Protein AF-A0A933GXX5-F1 (afdb_monomer_lite)

Secondary structure (DSSP, 8-state):
---TTS-------TTS----HHHHTTS-HHHHTTTT--HHHHHHHHGGGGTT--HHHHHHHHHHHH---SEEEEETTEEEEE-STT-PPPPTTS----GGGB-TTS-B-HHHHHHHHHTT--HHHHHS--HHHHHHHHHHH------SSS--------EEE-PPPPPHHHHHHHHHHTT--TTSHHHHHHHHHTT-EEESSS---EEPPGGG--B-TTTT--EEEEE-TTS-EEEE-TTS-EEEEETTTTEEEEEESSHHHHHHHHHHHHHHT---SHHHHHHHHHH--

Foldseek 3Di:
DDDLPPDFDDDDDFPWQCGPPVNLVLADPLVNVCRRPQVLVVLVVLLVLCPVPDPLCVLVSCLVNVFAFRYWIDGSNFIKRWGPQFQPDDPPQADEAECVCQDPLGQRNPVRLVVVVVVPDDSVVNPPAPSVRSVVVCVVGYDYDDDPPADPPPRSIKMKTADDADDLVVLLVLCVVLLAHCPDPSVSCLRRGAFIFIHPDLGLWTFHHSVPWDQDPPPQSWIFGIAFPQRWTWTAHNQAFIFICDPVVNDTDTQGPGVSRVVSVVSVCSVVSHRNDPVVSVVDVVVPD

Radius of gyration: 21.28 Å; chains: 1; bounding box: 56×47×53 Å

pLDDT: mean 71.31, std 21.28, range [24.94, 97.81]

Sequence (289 aa):
MATYHDLDWLYAVPCRNHIHRDVAACLDPWLARFVDQDPERVLEALAPRWRDAPSWLAALRDRVLEGRFPALVGAGGSAYLRTDRGATRPPVDRPWVPRKWLSPSGFIRAEGLDYLARAGYAKDELRGSSDLAVEDLVREHWSFYDSPEVPGDEGDGDSLYISPPVDPEVASCRVRELGFEPGGPVAEFVRLFDGLREAPPLLAGGFLPVQSWAREGDGSGRVAVFLATTGDRVLTCPDGRTGFWTVAQGRYEEGWETFEGFVGAYARFLARGEIFDSHAYADWRKEGP

Structure (mmCIF, N/CA/C/O backbone):
data_AF-A0A933GXX5-F1
#
_entry.id   AF-A0A933GXX5-F1
#
loop_
_atom_site.group_PDB
_atom_site.id
_atom_site.type_symbol
_atom_site.label_atom_id
_atom_site.label_alt_id
_atom_site.label_comp_id
_atom_site.label_asym_id
_atom_site.label_entity_id
_atom_site.label_seq_id
_atom_site.pdbx_PDB_ins_code
_atom_site.Cartn_x
_atom_site.Cartn_y
_atom_site.Cartn_z
_atom_site.occupancy
_atom_site.B_iso_or_equiv
_atom_site.auth_seq_id
_atom_site.auth_comp_id
_atom_site.auth_asym_id
_atom_site.auth_atom_id
_atom_site.pdbx_PDB_model_num
ATOM 1 N N . MET A 1 1 ? 33.591 -1.363 -3.184 1.00 26.66 1 MET A N 1
ATOM 2 C CA . MET A 1 1 ? 32.265 -1.355 -2.534 1.00 26.66 1 MET A CA 1
ATOM 3 C C . MET A 1 1 ? 31.575 -0.085 -2.986 1.00 26.66 1 MET A C 1
ATOM 5 O O . MET A 1 1 ? 31.969 0.977 -2.528 1.00 26.66 1 MET A O 1
ATOM 9 N N . ALA A 1 2 ? 30.672 -0.183 -3.960 1.00 25.48 2 ALA A N 1
ATOM 10 C CA . ALA A 1 2 ? 29.853 0.953 -4.374 1.00 25.48 2 ALA A CA 1
ATOM 11 C C . ALA A 1 2 ? 28.749 1.154 -3.327 1.00 25.48 2 ALA A C 1
ATOM 13 O O . ALA A 1 2 ? 28.160 0.180 -2.857 1.00 25.48 2 ALA A O 1
ATOM 14 N N . THR A 1 3 ? 28.536 2.394 -2.903 1.00 24.94 3 THR A N 1
ATOM 15 C CA . THR A 1 3 ? 27.467 2.780 -1.979 1.00 24.94 3 THR A CA 1
ATOM 16 C C . THR A 1 3 ? 26.130 2.873 -2.717 1.00 24.94 3 THR A C 1
ATOM 18 O O . THR A 1 3 ? 26.097 3.136 -3.913 1.00 24.94 3 THR A O 1
ATOM 21 N N . TYR A 1 4 ? 25.031 2.678 -1.986 1.00 29.31 4 TYR A N 1
ATOM 22 C CA . TYR A 1 4 ? 23.633 2.544 -2.440 1.00 29.31 4 TYR A CA 1
ATOM 23 C C . TYR A 1 4 ? 23.078 3.671 -3.354 1.00 29.31 4 TYR A C 1
ATOM 25 O O . TYR A 1 4 ? 2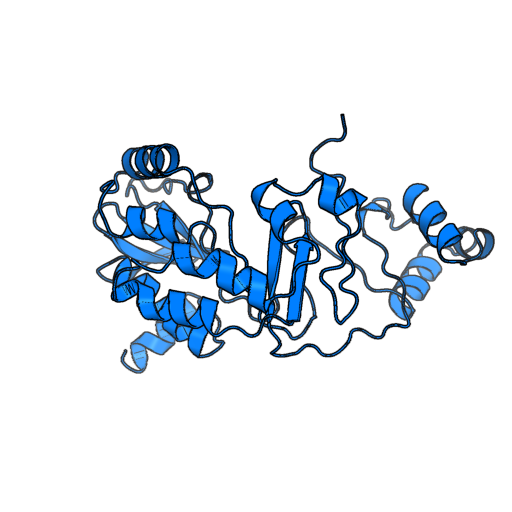1.944 3.578 -3.807 1.00 29.31 4 TYR A O 1
ATOM 33 N N . HIS A 1 5 ? 23.851 4.721 -3.648 1.00 32.38 5 HIS A N 1
ATOM 34 C CA . HIS A 1 5 ? 23.434 5.904 -4.414 1.00 32.38 5 HIS A CA 1
ATOM 35 C C . HIS A 1 5 ? 23.855 5.902 -5.899 1.00 32.38 5 HIS A C 1
ATOM 37 O O . HIS A 1 5 ? 23.520 6.835 -6.626 1.00 32.38 5 HIS A O 1
ATOM 43 N N . ASP A 1 6 ? 24.570 4.877 -6.380 1.00 30.66 6 ASP A N 1
ATOM 44 C CA . ASP A 1 6 ? 25.183 4.916 -7.721 1.00 30.66 6 ASP A CA 1
ATOM 45 C C . ASP A 1 6 ? 24.363 4.254 -8.851 1.00 30.66 6 ASP A C 1
ATOM 47 O O . ASP A 1 6 ? 24.676 4.439 -10.033 1.00 30.66 6 ASP A O 1
ATOM 51 N N . LEU A 1 7 ? 23.272 3.544 -8.547 1.00 32.59 7 LEU A N 1
ATOM 52 C CA . LEU A 1 7 ? 22.608 2.630 -9.491 1.00 32.59 7 LEU A CA 1
ATOM 53 C C . LEU A 1 7 ? 21.159 3.028 -9.813 1.00 32.59 7 LEU A C 1
ATOM 55 O O . LEU A 1 7 ? 20.213 2.379 -9.385 1.00 32.59 7 LEU A O 1
ATOM 59 N N . ASP A 1 8 ? 21.015 4.054 -10.650 1.00 33.97 8 ASP A N 1
ATOM 60 C CA . ASP A 1 8 ? 19.759 4.377 -11.340 1.00 33.97 8 ASP A CA 1
ATOM 61 C C . ASP A 1 8 ? 20.000 4.327 -12.843 1.00 33.97 8 ASP A C 1
ATOM 63 O O . ASP A 1 8 ? 20.630 5.236 -13.388 1.00 33.97 8 ASP A O 1
ATOM 67 N N . TRP A 1 9 ? 19.541 3.242 -13.471 1.00 37.91 9 TRP A N 1
ATOM 68 C CA . TRP A 1 9 ? 19.414 3.069 -14.920 1.00 37.91 9 TRP A CA 1
ATOM 69 C C . TRP A 1 9 ? 18.297 2.073 -15.195 1.00 37.91 9 TRP A C 1
ATOM 71 O O . TRP A 1 9 ? 18.383 0.947 -14.707 1.00 37.91 9 TRP A O 1
ATOM 81 N N . LEU A 1 10 ? 17.310 2.423 -16.027 1.00 38.09 10 LEU A N 1
ATOM 82 C CA . LEU A 1 10 ? 16.534 1.405 -16.730 1.00 38.09 10 LEU A CA 1
ATOM 83 C C . LEU A 1 10 ? 15.831 1.915 -17.987 1.00 38.09 10 LEU A C 1
ATOM 85 O O . LEU A 1 10 ? 15.174 2.948 -17.983 1.00 38.09 10 LEU A O 1
ATOM 89 N N . TYR A 1 11 ? 15.982 1.132 -19.056 1.00 36.56 11 TYR A N 1
ATOM 90 C CA . TYR A 1 11 ? 15.241 1.231 -20.308 1.00 36.56 11 TYR A CA 1
ATOM 91 C C . TYR A 1 11 ? 14.236 0.082 -20.358 1.00 36.56 11 TYR A C 1
ATOM 93 O O . TYR A 1 11 ? 14.627 -1.074 -20.206 1.00 36.56 11 TYR A O 1
ATOM 101 N N . ALA A 1 12 ? 12.965 0.375 -20.630 1.00 33.66 12 ALA A N 1
ATOM 102 C CA . ALA A 1 12 ? 12.002 -0.635 -21.053 1.00 33.66 12 ALA A CA 1
ATOM 103 C C . ALA A 1 12 ? 12.024 -0.716 -22.588 1.00 33.66 12 ALA A C 1
ATOM 105 O O . ALA A 1 12 ? 11.479 0.152 -23.269 1.00 33.66 12 ALA A O 1
ATOM 106 N N . VAL A 1 13 ? 12.661 -1.749 -23.147 1.00 31.36 13 VAL A N 1
ATOM 107 C CA . VAL A 1 13 ? 12.463 -2.099 -24.562 1.00 31.36 13 VAL A CA 1
ATOM 108 C C . VAL A 1 13 ? 11.091 -2.772 -24.669 1.00 31.36 13 VAL A C 1
ATOM 110 O O . VAL A 1 13 ? 10.811 -3.696 -23.903 1.00 31.36 13 VAL A O 1
ATOM 113 N N . PRO A 1 14 ? 10.207 -2.331 -25.578 1.00 37.38 14 PRO A N 1
ATOM 114 C CA . PRO A 1 14 ? 8.882 -2.912 -25.694 1.00 37.38 14 PRO A CA 1
ATOM 115 C C . PRO A 1 14 ? 9.027 -4.380 -26.107 1.00 37.38 14 PRO A C 1
ATOM 117 O O . PRO A 1 14 ? 9.772 -4.692 -27.036 1.00 37.38 14 PRO A O 1
ATOM 120 N N . CYS A 1 15 ? 8.299 -5.255 -25.414 1.00 34.84 15 CYS A N 1
ATOM 121 C CA . CYS A 1 15 ? 8.129 -6.690 -25.677 1.00 34.84 15 CYS A CA 1
ATOM 122 C C . CYS A 1 15 ? 9.029 -7.674 -24.910 1.00 34.84 15 CYS A C 1
ATOM 124 O O . CYS A 1 15 ? 8.789 -8.871 -25.037 1.00 34.84 15 CYS A O 1
ATOM 126 N N . ARG A 1 16 ? 9.992 -7.237 -24.086 1.00 45.66 16 ARG A N 1
ATOM 127 C CA . ARG A 1 16 ? 10.668 -8.104 -23.097 1.00 45.66 16 ARG A CA 1
ATOM 128 C C . ARG A 1 16 ? 11.073 -7.289 -21.878 1.00 45.66 16 ARG A C 1
ATOM 130 O O . ARG A 1 16 ? 11.524 -6.158 -22.034 1.00 45.66 16 ARG A O 1
ATOM 137 N N . ASN A 1 17 ? 10.987 -7.887 -20.691 1.00 52.47 17 ASN A N 1
ATOM 138 C CA . ASN A 1 17 ? 11.549 -7.361 -19.441 1.00 52.47 17 ASN A CA 1
ATOM 139 C C . ASN A 1 17 ? 13.087 -7.367 -19.477 1.00 52.47 17 ASN A C 1
ATOM 141 O O . ASN A 1 17 ? 13.733 -7.965 -18.619 1.00 52.47 17 ASN A O 1
ATOM 145 N N . HIS A 1 18 ? 13.675 -6.733 -20.493 1.00 54.34 18 HIS A N 1
ATOM 146 C CA . HIS A 1 18 ? 15.110 -6.609 -20.675 1.00 54.34 18 HIS A CA 1
ATOM 147 C C . HIS A 1 18 ? 15.636 -5.530 -19.743 1.00 54.34 18 HIS A C 1
ATOM 149 O O . HIS A 1 18 ? 15.904 -4.392 -20.124 1.00 54.34 18 HIS A O 1
ATOM 155 N N . ILE A 1 19 ? 15.783 -5.933 -18.487 1.00 60.00 19 ILE A N 1
ATOM 156 C CA . ILE A 1 19 ? 16.568 -5.204 -17.512 1.00 60.00 19 ILE A CA 1
ATOM 157 C C . ILE A 1 19 ? 18.040 -5.430 -17.862 1.00 60.00 19 ILE A C 1
ATOM 159 O O . ILE A 1 19 ? 18.484 -6.568 -18.013 1.00 60.00 19 ILE A O 1
ATOM 163 N N . HIS A 1 20 ? 18.805 -4.346 -18.025 1.00 59.59 20 HIS A N 1
ATOM 164 C CA . HIS A 1 20 ? 20.232 -4.445 -18.328 1.00 59.59 20 HIS A CA 1
ATOM 165 C C . HIS A 1 20 ? 20.930 -5.346 -17.298 1.00 59.59 20 HIS A C 1
ATOM 167 O O . HIS A 1 20 ? 20.679 -5.224 -16.098 1.00 59.59 20 HIS A O 1
ATOM 173 N N . ARG A 1 21 ? 21.822 -6.236 -17.751 1.00 62.38 21 ARG A N 1
ATOM 174 C CA . ARG A 1 21 ? 22.436 -7.283 -16.913 1.00 62.38 21 ARG A CA 1
ATOM 175 C C . ARG A 1 21 ? 23.092 -6.736 -15.643 1.00 62.38 21 ARG A C 1
ATOM 177 O O . ARG A 1 21 ? 22.980 -7.352 -14.589 1.00 62.38 21 ARG A O 1
ATOM 184 N N . ASP A 1 22 ? 23.733 -5.577 -15.743 1.00 57.78 22 ASP A N 1
ATOM 185 C CA . ASP A 1 22 ? 24.391 -4.933 -14.600 1.00 57.78 22 ASP A CA 1
ATOM 186 C C . ASP A 1 22 ? 23.387 -4.430 -13.557 1.00 57.78 22 ASP A C 1
ATOM 188 O O . ASP A 1 22 ? 23.673 -4.459 -12.367 1.00 57.78 22 ASP A O 1
ATOM 192 N N . VAL A 1 23 ? 22.188 -4.027 -13.985 1.00 58.16 23 VAL A N 1
ATOM 193 C CA . VAL A 1 23 ? 21.110 -3.628 -13.073 1.00 58.16 23 VAL A CA 1
ATOM 194 C 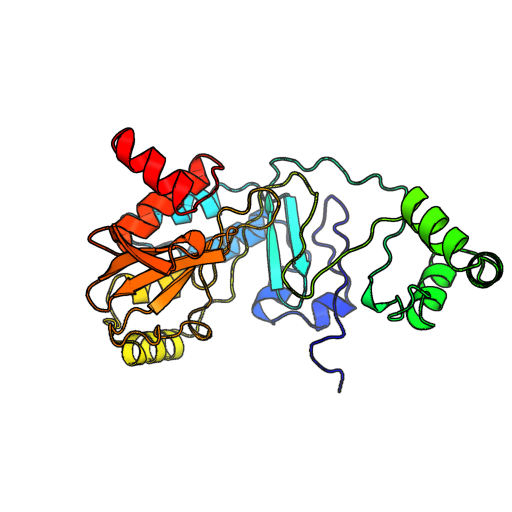C . VAL A 1 23 ? 20.479 -4.863 -12.452 1.00 58.16 23 VAL A C 1
ATOM 196 O O . VAL A 1 23 ? 20.320 -4.914 -11.238 1.00 58.16 23 VAL A O 1
ATOM 199 N N . ALA A 1 24 ? 20.211 -5.894 -13.260 1.00 64.56 24 ALA A N 1
ATOM 200 C CA . ALA A 1 24 ? 19.707 -7.178 -12.780 1.00 64.56 24 ALA A CA 1
ATOM 201 C C . ALA A 1 24 ? 20.626 -7.806 -11.716 1.00 64.56 24 ALA A C 1
ATOM 203 O O . ALA A 1 24 ? 20.137 -8.386 -10.751 1.00 64.56 24 ALA A O 1
ATOM 204 N N . ALA A 1 25 ? 21.947 -7.641 -11.850 1.00 66.69 25 ALA A N 1
ATOM 205 C CA . ALA A 1 25 ? 22.933 -8.108 -10.875 1.00 66.69 25 ALA A CA 1
ATOM 206 C C . ALA A 1 25 ? 22.890 -7.360 -9.528 1.00 66.69 25 ALA A C 1
ATOM 208 O O . ALA A 1 25 ? 23.443 -7.851 -8.544 1.00 66.69 25 ALA A O 1
ATOM 209 N N . CYS A 1 26 ? 22.254 -6.190 -9.479 1.00 63.22 26 CYS A N 1
ATOM 210 C CA . CYS A 1 26 ? 22.106 -5.371 -8.277 1.00 63.22 26 CYS A CA 1
ATOM 211 C C . CYS A 1 26 ? 20.677 -5.364 -7.720 1.00 63.22 26 CYS A C 1
ATOM 213 O O . CYS A 1 26 ? 20.438 -4.728 -6.695 1.00 63.22 26 CYS A O 1
ATOM 215 N N . LEU A 1 27 ? 19.735 -6.048 -8.376 1.00 65.56 27 LEU A N 1
ATOM 216 C CA . LEU A 1 27 ? 18.378 -6.200 -7.864 1.00 65.56 27 LEU A CA 1
ATOM 217 C C . LEU A 1 27 ? 18.359 -7.098 -6.627 1.00 65.56 27 LEU A C 1
ATOM 219 O O . LEU A 1 27 ? 19.167 -8.020 -6.489 1.00 65.56 27 LEU A O 1
ATOM 223 N N . ASP A 1 28 ? 17.368 -6.867 -5.768 1.00 71.00 28 ASP A N 1
ATOM 224 C CA . ASP A 1 28 ? 17.014 -7.824 -4.727 1.00 71.00 28 ASP A CA 1
ATOM 225 C C . ASP A 1 28 ? 16.800 -9.225 -5.351 1.00 71.00 28 ASP A C 1
ATOM 227 O O . ASP A 1 28 ? 16.172 -9.322 -6.414 1.00 71.00 28 ASP A O 1
ATOM 231 N N . PRO A 1 29 ? 17.291 -10.324 -4.744 1.00 79.44 29 PRO A N 1
ATOM 232 C CA . PRO A 1 29 ? 17.133 -11.670 -5.299 1.00 79.44 29 PRO A CA 1
ATOM 233 C C . PRO A 1 29 ? 15.679 -12.049 -5.613 1.00 79.44 29 PRO A C 1
ATOM 235 O O . PRO A 1 29 ? 15.419 -12.789 -6.567 1.00 79.44 29 PRO A O 1
ATOM 238 N N . TRP A 1 30 ? 14.721 -11.529 -4.843 1.00 76.62 30 TRP A N 1
ATOM 239 C CA . TRP A 1 30 ? 13.300 -11.717 -5.103 1.00 76.62 30 TRP A CA 1
ATOM 240 C C . TRP A 1 30 ? 12.853 -11.047 -6.405 1.00 76.62 30 TRP A C 1
ATOM 242 O O . TRP A 1 30 ? 12.022 -11.609 -7.113 1.00 76.62 30 TRP A O 1
ATOM 252 N N . LEU A 1 31 ? 13.417 -9.887 -6.745 1.00 72.12 31 LEU A N 1
ATOM 253 C CA . LEU A 1 31 ? 13.160 -9.173 -7.997 1.00 72.12 31 LEU A CA 1
ATOM 254 C C . LEU A 1 31 ? 13.898 -9.794 -9.179 1.00 72.12 31 LEU A C 1
ATOM 256 O O . LEU A 1 31 ? 13.330 -9.928 -10.264 1.00 72.12 31 LEU A O 1
ATOM 260 N N . ALA A 1 32 ? 15.140 -10.224 -8.960 1.00 77.12 32 ALA A N 1
ATOM 261 C CA . ALA A 1 32 ? 15.986 -10.815 -9.990 1.00 77.12 32 ALA A CA 1
ATOM 262 C C . ALA A 1 32 ? 15.331 -12.035 -10.660 1.00 77.12 32 ALA A C 1
ATOM 264 O O . ALA A 1 32 ? 15.526 -12.264 -11.852 1.00 77.12 32 ALA A O 1
ATOM 265 N N . ARG A 1 33 ? 14.496 -12.792 -9.930 1.00 81.50 33 ARG A N 1
ATOM 266 C CA . ARG A 1 33 ? 13.793 -13.962 -10.483 1.00 81.50 33 ARG A CA 1
ATOM 267 C C . ARG A 1 33 ? 12.788 -13.614 -11.580 1.00 81.50 33 ARG A C 1
ATOM 269 O O . ARG A 1 33 ? 12.439 -14.499 -12.349 1.00 81.50 33 ARG A O 1
ATOM 276 N N . PHE A 1 34 ? 12.311 -12.372 -11.634 1.00 78.88 34 PHE A N 1
ATOM 277 C CA . PHE A 1 34 ? 11.307 -11.911 -12.595 1.00 78.88 34 PHE A CA 1
ATOM 278 C C . PHE A 1 34 ? 11.906 -11.216 -13.822 1.00 78.88 34 PHE A C 1
ATOM 280 O O . PHE A 1 34 ? 11.182 -10.921 -14.773 1.00 78.88 34 PHE A O 1
ATOM 287 N N . VAL A 1 35 ? 13.220 -10.974 -13.817 1.00 75.19 35 VAL A N 1
ATOM 288 C CA . VAL A 1 35 ? 13.953 -10.441 -14.971 1.00 75.19 35 VAL A CA 1
ATOM 289 C C . VAL A 1 35 ? 13.731 -11.360 -16.177 1.00 75.19 35 VAL A C 1
ATOM 291 O O . VAL A 1 35 ? 13.730 -12.582 -16.033 1.00 75.19 35 VAL A O 1
ATOM 294 N N . ASP A 1 36 ? 13.511 -10.772 -17.356 1.00 74.06 36 ASP A N 1
ATOM 295 C CA . ASP A 1 36 ? 13.245 -11.468 -18.624 1.00 74.06 36 ASP A CA 1
ATOM 296 C C . ASP A 1 36 ? 11.999 -12.383 -18.658 1.00 74.06 36 ASP A C 1
ATOM 298 O O . ASP A 1 36 ? 11.753 -13.035 -19.676 1.00 74.06 36 ASP A O 1
ATOM 302 N N . GLN A 1 37 ? 11.181 -12.436 -17.599 1.00 79.06 37 GLN A N 1
ATOM 303 C CA . GLN A 1 37 ? 9.911 -13.165 -17.639 1.00 79.06 37 GLN A CA 1
ATOM 304 C C . GLN A 1 37 ? 8.833 -12.357 -18.354 1.00 79.06 37 GLN A C 1
ATOM 306 O O . GLN A 1 37 ? 8.773 -11.138 -18.209 1.00 79.06 37 GLN A O 1
ATOM 311 N N . ASP A 1 38 ? 7.936 -13.038 -19.065 1.00 78.44 38 ASP A N 1
ATOM 312 C CA . ASP A 1 38 ? 6.714 -12.409 -19.559 1.00 78.44 38 ASP A CA 1
ATOM 313 C C . ASP A 1 38 ? 5.843 -11.968 -18.369 1.00 78.44 38 ASP A C 1
ATOM 315 O O . ASP A 1 38 ? 5.751 -12.698 -17.376 1.00 78.44 38 ASP A O 1
ATOM 319 N N . PRO A 1 39 ? 5.176 -10.807 -18.434 1.00 74.88 39 PRO A N 1
ATOM 320 C CA . PRO A 1 39 ? 4.405 -10.302 -17.301 1.00 74.88 39 PRO A CA 1
ATOM 321 C C . PRO A 1 39 ? 3.293 -11.233 -16.805 1.00 74.88 39 PRO A C 1
ATOM 323 O O . PRO A 1 39 ? 3.059 -11.311 -15.602 1.00 74.88 39 PRO A O 1
ATOM 326 N N . GLU A 1 40 ? 2.662 -11.999 -17.700 1.00 80.88 40 GLU A N 1
ATOM 327 C CA . GLU A 1 40 ? 1.687 -13.034 -17.325 1.00 80.88 40 GLU A CA 1
ATOM 328 C C . GLU A 1 40 ? 2.313 -14.082 -16.394 1.00 80.88 40 GLU A C 1
ATOM 330 O O . GLU A 1 40 ? 1.726 -14.432 -15.374 1.00 80.88 40 GLU A O 1
ATOM 335 N N . ARG A 1 41 ? 3.554 -14.511 -16.666 1.00 83.88 41 ARG A N 1
ATOM 336 C CA . ARG A 1 41 ? 4.283 -15.450 -15.797 1.00 83.88 41 ARG A CA 1
ATOM 337 C C . ARG A 1 41 ? 4.661 -14.831 -14.460 1.00 83.88 41 ARG A C 1
ATOM 339 O O . ARG A 1 41 ? 4.637 -15.519 -13.441 1.00 83.88 41 ARG A O 1
ATOM 346 N N . VAL A 1 42 ? 4.992 -13.538 -14.447 1.00 81.50 42 VAL A N 1
ATOM 347 C CA . VAL A 1 42 ? 5.242 -12.810 -13.195 1.00 81.50 42 VAL A CA 1
ATOM 348 C C . VAL A 1 42 ? 3.976 -12.803 -12.338 1.00 81.50 42 VAL A C 1
ATOM 350 O O . VAL A 1 42 ? 4.047 -13.129 -11.154 1.00 81.50 42 VAL A O 1
ATOM 353 N N . LEU A 1 43 ? 2.812 -12.523 -12.930 1.00 81.81 43 LEU A N 1
ATOM 354 C CA . LEU A 1 43 ? 1.532 -12.577 -12.222 1.00 81.81 43 LEU A CA 1
ATOM 355 C C . LEU A 1 43 ? 1.180 -13.982 -11.741 1.00 81.81 43 LEU A C 1
ATOM 357 O O . LEU A 1 43 ? 0.819 -14.138 -10.576 1.00 81.81 43 LEU A O 1
ATOM 361 N N . GLU A 1 44 ? 1.340 -15.010 -12.575 1.00 87.12 44 GLU A N 1
ATOM 362 C CA . GLU A 1 44 ? 1.139 -16.408 -12.173 1.00 87.12 44 GLU A CA 1
ATOM 363 C C . GLU A 1 44 ? 2.033 -16.796 -10.987 1.00 87.12 44 GLU A C 1
ATOM 365 O O . GLU A 1 44 ? 1.589 -17.480 -10.064 1.00 87.12 44 GLU A O 1
ATOM 370 N N . ALA A 1 45 ? 3.283 -16.327 -10.971 1.00 85.81 45 ALA A N 1
ATOM 371 C C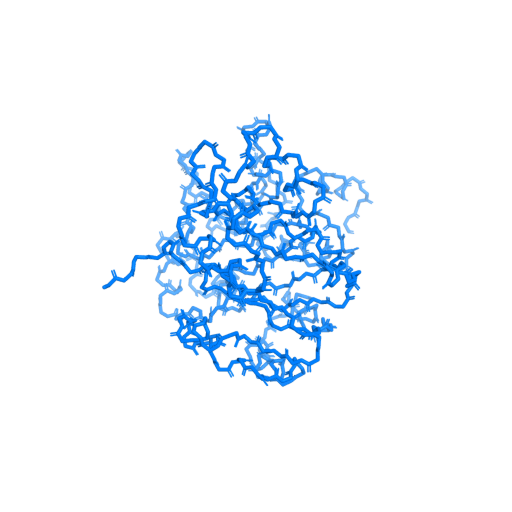A . ALA A 1 45 ? 4.225 -16.575 -9.885 1.00 85.81 45 ALA A CA 1
ATOM 372 C C . ALA A 1 45 ? 3.902 -15.784 -8.603 1.00 85.81 45 ALA A C 1
ATOM 374 O O . ALA A 1 45 ? 4.267 -16.217 -7.505 1.00 85.81 45 ALA A O 1
ATOM 375 N N . LEU A 1 46 ? 3.231 -14.635 -8.718 1.00 84.00 46 LEU A N 1
ATOM 376 C CA . LEU A 1 46 ? 2.799 -13.817 -7.584 1.00 84.00 46 LEU A CA 1
ATOM 377 C C . LEU A 1 46 ? 1.443 -14.260 -7.018 1.00 84.00 46 LEU A C 1
ATOM 379 O O . LEU A 1 46 ? 1.256 -14.204 -5.804 1.00 84.00 46 LEU A O 1
ATOM 383 N N . ALA A 1 47 ? 0.528 -14.760 -7.852 1.00 88.69 47 ALA A N 1
ATOM 384 C CA . ALA A 1 47 ? -0.838 -15.126 -7.475 1.00 88.69 47 ALA A CA 1
ATOM 385 C C . ALA A 1 47 ? -0.951 -16.035 -6.229 1.00 88.69 47 ALA A C 1
ATOM 387 O O . ALA A 1 47 ? -1.826 -15.777 -5.395 1.00 88.69 47 ALA A O 1
ATOM 388 N N . PRO A 1 48 ? -0.075 -17.043 -6.004 1.00 90.75 48 PRO A N 1
ATOM 389 C CA . PRO A 1 48 ? -0.103 -17.845 -4.783 1.00 90.75 48 PRO A CA 1
ATOM 390 C C . PRO A 1 48 ? 0.014 -17.034 -3.486 1.00 90.75 48 PRO A C 1
ATOM 392 O O . PRO A 1 48 ? -0.529 -17.468 -2.474 1.00 90.75 48 PRO A O 1
ATOM 395 N N . ARG A 1 49 ? 0.659 -15.855 -3.504 1.00 87.06 49 ARG A N 1
ATOM 396 C CA . ARG A 1 49 ? 0.785 -14.962 -2.336 1.00 87.06 49 ARG A CA 1
ATOM 397 C C . ARG A 1 49 ? -0.577 -14.537 -1.792 1.00 87.06 49 ARG A C 1
ATOM 399 O O . ARG A 1 49 ? -0.730 -14.425 -0.581 1.00 87.06 49 ARG A O 1
ATOM 406 N N . TRP A 1 50 ? -1.552 -14.330 -2.674 1.00 91.44 50 TRP A N 1
ATOM 407 C CA . TRP A 1 50 ? -2.875 -13.800 -2.332 1.00 91.44 50 TRP A CA 1
ATOM 408 C C . TRP A 1 50 ? -4.001 -14.827 -2.453 1.00 91.44 50 TRP A C 1
ATOM 410 O O . TRP A 1 50 ? -5.175 -14.459 -2.380 1.00 91.44 50 TRP A O 1
ATOM 420 N N . ARG A 1 51 ? -3.666 -16.111 -2.633 1.00 90.75 51 ARG A N 1
ATOM 421 C CA . ARG A 1 51 ? -4.658 -17.193 -2.720 1.00 90.75 51 ARG A CA 1
ATOM 422 C C . ARG A 1 51 ? -5.586 -17.196 -1.509 1.00 90.75 51 ARG A C 1
ATOM 424 O O . ARG A 1 51 ? -6.799 -17.255 -1.669 1.00 90.75 51 ARG A O 1
ATOM 431 N N . ASP A 1 52 ? -4.989 -17.064 -0.332 1.00 89.56 52 ASP A N 1
ATOM 432 C CA . ASP A 1 52 ? -5.680 -17.093 0.955 1.00 89.56 52 ASP A CA 1
ATOM 433 C C . ASP A 1 52 ? -5.895 -15.673 1.502 1.00 89.56 52 ASP A C 1
ATOM 435 O O . ASP A 1 52 ? -5.906 -15.461 2.712 1.00 89.56 52 ASP A O 1
ATOM 439 N N . ALA A 1 53 ? -5.990 -14.670 0.619 1.00 92.25 53 ALA A N 1
ATOM 440 C CA . ALA A 1 53 ? -6.317 -13.314 1.038 1.00 92.25 53 ALA A CA 1
ATOM 441 C C . ALA A 1 53 ? -7.762 -13.267 1.574 1.00 92.25 53 ALA A C 1
ATOM 443 O O . ALA A 1 53 ? -8.672 -13.800 0.927 1.00 92.25 53 ALA A O 1
ATOM 444 N N . PRO A 1 54 ? -7.996 -12.620 2.726 1.00 94.06 54 PRO A N 1
ATOM 445 C CA . PRO A 1 54 ? -9.327 -12.462 3.292 1.00 94.06 54 PRO A CA 1
ATOM 446 C C . PRO A 1 54 ? -10.213 -11.636 2.352 1.00 94.06 54 PRO A C 1
ATOM 448 O O . PRO A 1 54 ? -9.728 -10.854 1.531 1.00 94.06 54 PRO A O 1
ATOM 451 N N . SER A 1 55 ? -11.533 -11.777 2.481 1.00 94.00 55 SER A N 1
ATOM 452 C CA . SER A 1 55 ? -12.495 -11.146 1.563 1.00 94.00 55 SER A CA 1
ATOM 453 C C . SER A 1 55 ? -12.374 -9.621 1.493 1.00 94.00 55 SER A C 1
ATOM 455 O O . SER A 1 55 ? -12.577 -9.046 0.428 1.00 94.00 55 SER A O 1
ATOM 457 N N . TRP A 1 56 ? -11.992 -8.964 2.589 1.00 94.06 56 TRP A N 1
ATOM 458 C CA . TRP A 1 56 ? -11.801 -7.512 2.625 1.00 94.06 56 TRP A CA 1
ATOM 459 C C . TRP A 1 56 ? -10.565 -7.043 1.832 1.00 94.06 56 TRP A C 1
ATOM 461 O O . TRP A 1 56 ? -10.505 -5.884 1.431 1.00 94.06 56 TRP A O 1
ATOM 471 N N . LEU A 1 57 ? -9.622 -7.946 1.530 1.00 94.00 57 LEU A N 1
ATOM 472 C CA . LEU A 1 57 ? -8.478 -7.707 0.643 1.00 94.00 57 LEU A CA 1
ATOM 473 C C . LEU A 1 57 ? -8.713 -8.172 -0.798 1.00 94.00 57 LEU A C 1
ATOM 475 O O . LEU A 1 57 ? -7.869 -7.921 -1.659 1.00 94.00 57 LEU A O 1
ATOM 479 N N . ALA A 1 58 ? -9.840 -8.832 -1.083 1.00 91.19 58 ALA A N 1
ATOM 480 C CA . ALA A 1 58 ? -10.112 -9.396 -2.402 1.00 91.19 58 ALA A CA 1
ATOM 481 C C . ALA A 1 58 ? -10.109 -8.323 -3.495 1.00 91.19 58 ALA A C 1
ATOM 483 O O . ALA A 1 58 ? -9.459 -8.517 -4.511 1.00 91.19 58 ALA A O 1
ATOM 484 N N . ALA A 1 59 ? -10.725 -7.161 -3.256 1.00 87.56 59 ALA A N 1
ATOM 485 C CA . ALA A 1 59 ? -10.740 -6.070 -4.232 1.00 87.56 59 ALA A CA 1
ATOM 486 C C . ALA A 1 59 ? -9.326 -5.572 -4.582 1.00 87.56 59 ALA A C 1
ATOM 488 O O . ALA A 1 59 ? -9.023 -5.323 -5.746 1.00 87.56 59 ALA A O 1
ATOM 489 N N . LEU A 1 60 ? -8.442 -5.471 -3.583 1.00 89.25 60 LEU A N 1
ATOM 490 C CA . LEU A 1 60 ? -7.056 -5.056 -3.791 1.00 89.25 60 LEU A CA 1
ATOM 491 C C . LEU A 1 60 ? -6.254 -6.132 -4.534 1.00 89.25 60 LEU A C 1
ATOM 493 O O . LEU A 1 60 ? -5.536 -5.822 -5.481 1.00 89.25 60 LEU A O 1
ATOM 497 N N . ARG A 1 61 ? -6.419 -7.404 -4.147 1.00 90.69 61 ARG A N 1
ATOM 498 C CA . ARG A 1 61 ? -5.844 -8.555 -4.858 1.00 90.69 61 ARG A CA 1
ATOM 499 C C . ARG A 1 61 ? -6.284 -8.566 -6.317 1.00 90.69 61 ARG A C 1
ATOM 501 O O . ARG A 1 61 ? -5.437 -8.665 -7.196 1.00 90.69 61 ARG A O 1
ATOM 508 N N . ASP A 1 62 ? -7.587 -8.514 -6.557 1.00 87.81 62 ASP A N 1
ATOM 509 C CA . ASP A 1 62 ? -8.172 -8.642 -7.888 1.00 87.81 62 ASP A CA 1
ATOM 510 C C . ASP A 1 62 ? -7.683 -7.494 -8.764 1.00 87.81 62 ASP A C 1
ATOM 512 O O . ASP A 1 62 ? -7.219 -7.735 -9.868 1.00 87.81 62 ASP A O 1
ATOM 516 N N . ARG A 1 63 ? -7.593 -6.274 -8.227 1.00 81.12 63 ARG A N 1
ATOM 517 C CA . ARG A 1 63 ? -6.995 -5.144 -8.942 1.00 81.12 63 ARG A CA 1
ATOM 518 C C . ARG A 1 63 ? -5.524 -5.359 -9.310 1.00 81.12 63 ARG A C 1
ATOM 520 O O . ARG A 1 63 ? -5.126 -4.997 -10.417 1.00 81.12 63 ARG A O 1
ATOM 527 N N . VAL A 1 64 ? -4.726 -5.942 -8.411 1.00 80.94 64 VAL A N 1
ATOM 528 C CA . VAL A 1 64 ? -3.327 -6.302 -8.699 1.00 80.94 64 VAL A CA 1
ATOM 529 C C . VAL A 1 64 ? -3.252 -7.407 -9.757 1.00 80.94 64 VAL A C 1
ATOM 531 O O . VAL A 1 64 ? -2.390 -7.339 -10.622 1.00 80.94 64 VAL A O 1
ATOM 534 N N . LEU A 1 65 ? -4.141 -8.404 -9.730 1.00 83.12 65 LEU A N 1
ATOM 535 C CA . LEU A 1 65 ? -4.117 -9.544 -10.658 1.00 83.12 65 LEU A CA 1
ATOM 536 C C . LEU A 1 65 ? -4.750 -9.249 -12.028 1.00 83.12 65 LEU A C 1
ATOM 538 O O . LEU A 1 65 ? -4.337 -9.831 -13.026 1.00 83.12 65 LEU A O 1
ATOM 542 N N . GLU A 1 66 ? -5.737 -8.358 -12.089 1.00 80.81 66 GLU A N 1
ATOM 543 C CA . GLU A 1 66 ? -6.403 -7.913 -13.321 1.00 80.81 66 GLU A CA 1
ATOM 544 C C . GLU A 1 66 ? -5.583 -6.866 -14.083 1.00 80.81 66 GLU A C 1
ATOM 546 O O . GLU A 1 66 ? -5.872 -6.567 -15.247 1.00 80.81 66 GLU A O 1
ATOM 551 N N . GLY A 1 67 ? -4.562 -6.290 -13.442 1.00 70.75 67 GLY A N 1
ATOM 552 C CA . GLY A 1 67 ? -3.639 -5.377 -14.094 1.00 70.75 67 GLY A CA 1
ATOM 553 C C . GLY A 1 67 ? -2.977 -6.049 -15.297 1.00 70.75 67 GLY A C 1
ATOM 554 O O . GLY A 1 67 ? -2.309 -7.073 -15.177 1.00 70.75 67 GLY A O 1
ATOM 555 N N . ARG A 1 68 ? -3.144 -5.466 -16.487 1.00 66.50 68 ARG A N 1
ATOM 556 C CA . ARG A 1 68 ? -2.320 -5.833 -17.640 1.00 66.50 68 ARG A CA 1
ATOM 557 C C . ARG A 1 68 ? -1.014 -5.096 -17.519 1.00 66.50 68 ARG A C 1
ATOM 559 O O . ARG A 1 68 ? -0.999 -3.882 -17.710 1.00 66.50 68 ARG A O 1
ATOM 566 N N . PHE A 1 69 ? 0.048 -5.812 -17.181 1.00 69.31 69 PHE A N 1
ATOM 567 C CA . PHE A 1 69 ? 1.355 -5.204 -17.022 1.00 69.31 69 PHE A CA 1
ATOM 568 C C . PHE A 1 69 ? 2.212 -5.481 -18.250 1.00 69.31 69 PHE A C 1
ATOM 570 O O . PHE A 1 69 ? 2.663 -6.600 -18.390 1.00 69.31 69 PHE A O 1
ATOM 577 N N . PRO A 1 70 ? 2.455 -4.546 -19.174 1.00 57.94 70 PRO A N 1
ATOM 578 C CA . PRO A 1 70 ? 3.309 -4.792 -20.336 1.00 57.94 70 PRO A CA 1
ATOM 579 C C . PRO A 1 70 ? 4.785 -4.997 -19.987 1.00 57.94 70 PRO A C 1
ATOM 581 O O . PRO A 1 70 ? 5.527 -5.521 -20.818 1.00 57.94 70 PRO A O 1
ATOM 584 N N . ALA A 1 71 ? 5.236 -4.545 -18.810 1.00 63.38 71 ALA A N 1
ATOM 585 C CA . ALA A 1 71 ? 6.637 -4.641 -18.420 1.00 63.38 71 ALA A CA 1
ATOM 586 C C . ALA A 1 71 ? 6.859 -4.619 -16.897 1.00 63.38 71 ALA A C 1
ATOM 588 O O . ALA A 1 71 ? 6.133 -3.962 -16.151 1.00 63.38 71 ALA A O 1
ATOM 589 N N . LEU A 1 72 ? 7.931 -5.281 -16.466 1.00 64.69 72 LEU A N 1
ATOM 590 C CA . LEU A 1 72 ? 8.611 -5.081 -15.194 1.00 64.69 72 LEU A CA 1
ATOM 591 C C . LEU A 1 72 ? 9.695 -4.018 -15.402 1.00 64.69 72 LEU A C 1
ATOM 593 O O . LEU A 1 72 ? 10.619 -4.206 -16.195 1.00 64.69 72 LEU A O 1
ATOM 597 N N . VAL A 1 73 ? 9.594 -2.911 -14.679 1.00 61.56 73 VAL A N 1
ATOM 598 C CA . VAL A 1 73 ? 10.594 -1.839 -14.677 1.00 61.56 73 VAL A CA 1
ATOM 599 C C . VAL A 1 73 ? 11.305 -1.872 -13.337 1.00 61.56 73 VAL A C 1
ATOM 601 O O . VAL A 1 73 ? 10.659 -2.044 -12.318 1.00 61.56 73 VAL A O 1
ATOM 604 N N . GLY A 1 74 ? 12.620 -1.717 -13.300 1.00 54.06 74 GLY A N 1
ATOM 605 C CA . GLY A 1 74 ? 13.366 -1.512 -12.053 1.00 54.06 74 GLY A CA 1
ATOM 606 C C . GLY A 1 74 ? 13.799 -0.055 -11.899 1.00 54.06 74 GLY A C 1
ATOM 607 O O . GLY A 1 74 ? 14.090 0.605 -12.891 1.00 54.06 74 GLY A O 1
ATOM 608 N N . ALA A 1 75 ? 13.848 0.457 -10.673 1.00 51.66 75 ALA A N 1
ATOM 609 C CA . ALA A 1 75 ? 14.445 1.760 -10.358 1.00 51.66 75 ALA A CA 1
ATOM 610 C C . ALA A 1 75 ? 14.913 1.767 -8.898 1.00 51.66 75 ALA A C 1
ATOM 612 O O . ALA A 1 75 ? 14.183 1.274 -8.037 1.00 51.66 75 ALA A O 1
ATOM 613 N N . GLY A 1 76 ? 16.116 2.278 -8.609 1.00 50.66 76 GLY A N 1
ATOM 614 C CA . GLY A 1 76 ? 16.637 2.406 -7.243 1.00 50.66 76 GLY A CA 1
ATOM 615 C C . GLY A 1 76 ? 16.608 1.122 -6.396 1.00 50.66 76 GLY A C 1
ATOM 616 O O . GLY A 1 76 ? 16.213 1.165 -5.235 1.00 50.66 76 GLY A O 1
ATOM 617 N N . GLY A 1 77 ? 16.935 -0.043 -6.974 1.00 48.81 77 GLY A N 1
ATOM 618 C CA . GLY A 1 77 ? 16.890 -1.343 -6.272 1.00 48.81 77 GLY A CA 1
ATOM 619 C C . GLY A 1 77 ? 15.482 -1.926 -6.054 1.00 48.81 77 GLY A C 1
ATOM 620 O O . GLY A 1 77 ? 15.332 -2.969 -5.426 1.00 48.81 77 GLY A O 1
ATOM 621 N N . SER A 1 78 ? 14.453 -1.272 -6.591 1.00 52.12 78 SER A N 1
ATOM 622 C CA . SER A 1 78 ? 13.048 -1.696 -6.584 1.00 52.12 78 SER A CA 1
ATOM 623 C C . SER A 1 78 ? 12.598 -2.152 -7.976 1.00 52.12 78 SER A C 1
ATOM 625 O O . SER A 1 78 ? 13.254 -1.814 -8.960 1.00 52.12 78 SER A O 1
ATOM 627 N N . ALA A 1 79 ? 11.472 -2.873 -8.085 1.00 58.22 79 ALA A N 1
ATOM 628 C CA . ALA A 1 79 ? 10.806 -3.102 -9.369 1.00 58.22 79 ALA A CA 1
ATOM 629 C C . ALA A 1 79 ? 9.290 -2.896 -9.316 1.00 58.22 79 ALA A C 1
ATOM 631 O O . ALA A 1 79 ? 8.651 -3.074 -8.283 1.00 58.22 79 ALA A O 1
ATOM 632 N N . TYR A 1 80 ? 8.7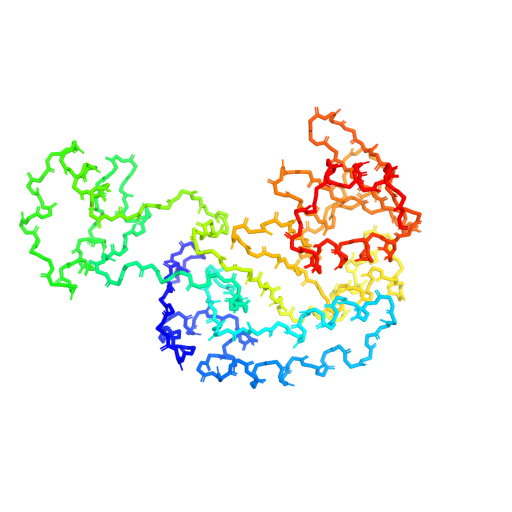41 -2.529 -10.463 1.00 65.06 80 TYR A N 1
ATOM 633 C CA . TYR A 1 80 ? 7.393 -2.045 -10.692 1.00 65.06 80 TYR A CA 1
ATOM 634 C C . TYR A 1 80 ? 6.777 -2.874 -11.806 1.00 65.06 80 TYR A C 1
ATOM 636 O O . TYR A 1 80 ? 7.411 -3.087 -12.841 1.00 65.06 80 TYR A O 1
ATOM 644 N N . LEU A 1 81 ? 5.538 -3.309 -11.618 1.00 64.25 81 LEU A N 1
ATOM 645 C CA . LEU A 1 81 ? 4.728 -3.791 -12.721 1.00 64.25 81 LEU A CA 1
ATOM 646 C C . LEU A 1 81 ? 4.038 -2.573 -13.346 1.00 64.25 81 LEU A C 1
ATOM 648 O O . LEU A 1 81 ? 3.134 -1.982 -12.753 1.00 64.25 81 LEU A O 1
ATOM 652 N N . ARG A 1 82 ? 4.494 -2.165 -14.531 1.00 62.22 82 ARG A N 1
ATOM 653 C CA . ARG A 1 82 ? 3.899 -1.053 -15.288 1.00 62.22 82 ARG A CA 1
ATOM 654 C C . ARG A 1 82 ? 2.646 -1.548 -15.980 1.00 62.22 82 ARG A C 1
ATOM 656 O O . ARG A 1 82 ? 2.771 -2.585 -16.617 1.00 62.22 82 ARG A O 1
ATOM 663 N N . THR A 1 83 ? 1.500 -0.864 -15.885 1.00 59.34 83 THR A N 1
ATOM 664 C CA . THR A 1 83 ? 0.262 -1.253 -16.591 1.00 59.34 83 THR A CA 1
ATOM 665 C C . THR A 1 83 ? 0.158 -0.661 -18.006 1.00 59.34 83 THR A C 1
ATOM 667 O O . THR A 1 83 ? 0.892 0.254 -18.371 1.00 59.34 83 THR A O 1
ATOM 670 N N . ASP A 1 84 ? -0.750 -1.205 -18.824 1.00 53.94 84 ASP A N 1
ATOM 671 C CA . ASP A 1 84 ? -1.036 -0.750 -20.197 1.00 53.94 84 ASP A CA 1
ATOM 672 C C . ASP A 1 84 ? -1.749 0.612 -20.284 1.00 53.94 84 ASP A C 1
ATOM 674 O O . ASP A 1 84 ? -1.841 1.184 -21.376 1.00 53.94 84 ASP A O 1
ATOM 678 N N . ARG A 1 85 ? -2.314 1.124 -19.182 1.00 47.97 85 ARG A N 1
ATOM 679 C CA . ARG A 1 85 ? -3.153 2.330 -19.202 1.00 47.97 85 ARG A CA 1
ATOM 680 C C . ARG A 1 85 ? -2.308 3.583 -19.373 1.00 47.97 85 ARG A C 1
ATOM 682 O O . ARG A 1 85 ? -2.054 4.242 -18.392 1.00 47.97 85 ARG A O 1
ATOM 689 N N . GLY A 1 86 ? -1.927 3.874 -20.617 1.00 42.84 86 GLY A N 1
ATOM 690 C CA . GLY A 1 86 ? -1.252 5.099 -21.053 1.00 42.84 86 GLY A CA 1
ATOM 691 C C . GLY A 1 86 ? 0.240 4.935 -21.336 1.00 42.84 86 GLY A C 1
ATOM 692 O O . GLY A 1 86 ? 1.056 5.806 -21.085 1.00 42.84 86 GLY A O 1
ATOM 693 N N . ALA A 1 87 ? 0.626 3.840 -21.985 1.00 41.06 87 ALA A N 1
ATOM 694 C CA . ALA A 1 87 ? 1.882 3.842 -22.728 1.00 41.06 87 ALA A CA 1
ATOM 695 C C . ALA A 1 87 ? 1.761 4.734 -23.986 1.00 41.06 87 ALA A C 1
ATOM 697 O O . ALA A 1 87 ? 1.734 4.232 -25.113 1.00 41.06 87 ALA A O 1
ATOM 698 N N . THR A 1 88 ? 1.695 6.060 -23.835 1.00 40.19 88 THR A N 1
ATOM 699 C CA . THR A 1 88 ? 2.201 6.943 -24.889 1.00 40.19 88 THR A CA 1
ATOM 700 C C . THR A 1 88 ? 3.706 6.695 -24.947 1.00 40.19 88 THR A C 1
ATOM 702 O O . THR A 1 88 ? 4.425 6.740 -23.951 1.00 40.19 88 THR A O 1
ATOM 705 N N . ARG A 1 89 ? 4.190 6.260 -26.115 1.00 39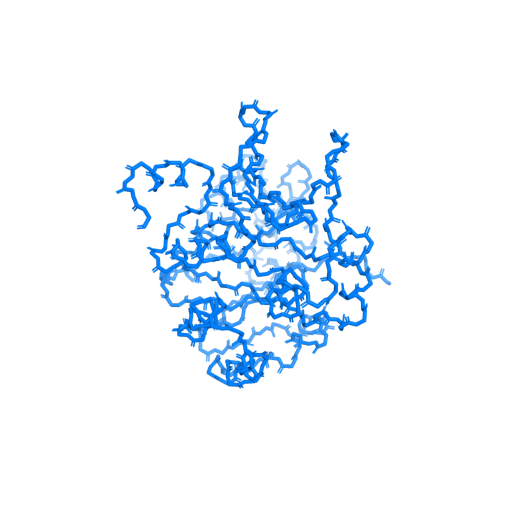.22 89 ARG A N 1
ATOM 706 C CA . ARG A 1 89 ? 5.620 6.007 -26.309 1.00 39.22 89 ARG A CA 1
ATOM 707 C C . ARG A 1 89 ? 6.367 7.309 -26.006 1.00 39.22 89 ARG A C 1
ATOM 709 O O . ARG A 1 89 ? 6.050 8.297 -26.671 1.00 39.22 89 ARG A O 1
ATOM 716 N N . PRO A 1 90 ? 7.380 7.328 -25.123 1.00 38.75 90 PRO A N 1
ATOM 717 C CA . PRO A 1 90 ? 8.334 8.421 -25.176 1.00 38.75 90 PRO A CA 1
ATOM 718 C C . PRO A 1 90 ? 8.934 8.434 -26.595 1.00 38.75 90 PRO A C 1
ATOM 720 O O . PRO A 1 90 ? 9.169 7.351 -27.155 1.00 38.75 90 PRO A O 1
ATOM 723 N N . PRO A 1 91 ? 9.134 9.609 -27.220 1.00 36.00 91 PRO A N 1
ATOM 724 C CA . PRO A 1 91 ? 9.783 9.680 -28.520 1.00 36.00 91 PRO A CA 1
ATOM 725 C C . PRO A 1 91 ? 11.139 8.972 -28.424 1.00 36.00 91 PRO A C 1
ATOM 727 O O . PRO A 1 91 ? 11.981 9.293 -27.586 1.00 36.00 91 PRO A O 1
ATOM 730 N N . VAL A 1 92 ? 11.306 7.939 -29.249 1.00 41.00 92 VAL A N 1
ATOM 731 C CA . VAL A 1 92 ? 12.423 6.972 -29.250 1.00 41.00 92 VAL A CA 1
ATOM 732 C C . VAL A 1 92 ? 13.737 7.617 -29.731 1.00 41.00 92 VAL A C 1
ATOM 734 O O . VAL A 1 92 ? 14.774 6.971 -29.847 1.00 41.00 92 VAL A O 1
ATOM 737 N N . ASP A 1 93 ? 13.678 8.902 -30.040 1.00 43.78 93 ASP A N 1
ATOM 738 C CA . ASP A 1 93 ? 14.633 9.674 -30.811 1.00 43.78 93 ASP A CA 1
ATOM 739 C C . ASP A 1 93 ? 15.490 10.619 -29.947 1.00 43.78 93 ASP A C 1
ATOM 741 O O . ASP A 1 93 ? 16.333 11.336 -30.485 1.00 43.78 93 ASP A O 1
ATOM 745 N N . ARG A 1 94 ? 15.352 10.590 -28.609 1.00 44.06 94 ARG A N 1
ATOM 746 C CA . ARG A 1 94 ? 16.147 11.425 -27.687 1.00 44.06 94 ARG A CA 1
ATOM 747 C C . ARG A 1 94 ? 16.857 10.596 -26.604 1.00 44.06 94 ARG A C 1
ATOM 749 O O . ARG A 1 94 ? 16.205 9.815 -25.909 1.00 44.06 94 ARG A O 1
ATOM 756 N N . PRO A 1 95 ? 18.188 10.729 -26.436 1.00 43.41 95 PRO A N 1
ATOM 757 C CA . PRO A 1 95 ? 18.910 10.067 -25.354 1.00 43.41 95 PRO A CA 1
ATOM 758 C C . PRO A 1 95 ? 18.604 10.733 -24.003 1.00 43.41 95 PRO A C 1
ATOM 760 O O . PRO A 1 95 ? 18.363 11.934 -23.919 1.00 43.41 95 PRO A O 1
ATOM 763 N N . TRP A 1 96 ? 18.644 9.936 -22.937 1.00 46.25 96 TRP A N 1
ATOM 764 C CA . TRP A 1 96 ? 18.372 10.373 -21.566 1.00 46.25 96 TRP A CA 1
ATOM 765 C C . TRP A 1 96 ? 19.683 10.625 -20.813 1.00 46.25 96 TRP A C 1
ATOM 767 O O . TRP A 1 96 ? 20.611 9.819 -20.908 1.00 46.25 96 TRP A O 1
ATOM 777 N N . VAL A 1 97 ? 19.756 11.714 -20.039 1.00 46.53 97 VAL A N 1
ATOM 778 C CA . VAL A 1 97 ? 20.944 12.090 -19.249 1.00 46.53 97 VAL A CA 1
ATOM 779 C C . VAL A 1 97 ? 20.549 12.267 -17.778 1.00 46.53 97 VAL A C 1
ATOM 781 O O . VAL A 1 97 ? 19.883 13.241 -17.433 1.00 46.53 97 VAL A O 1
ATOM 784 N N . PRO A 1 98 ? 20.954 11.367 -16.867 1.00 47.50 98 PRO A N 1
ATOM 785 C CA . PRO A 1 98 ? 20.664 11.535 -15.447 1.00 47.50 98 PRO A CA 1
ATOM 786 C C . PRO A 1 98 ? 21.327 12.756 -14.836 1.00 47.50 98 PRO A C 1
ATOM 788 O O . PRO A 1 98 ? 22.512 13.006 -15.036 1.00 47.50 98 PRO A O 1
ATOM 791 N N . ARG A 1 99 ? 20.594 13.465 -13.977 1.00 46.47 99 ARG A N 1
ATOM 792 C CA . ARG A 1 99 ? 21.075 14.683 -13.314 1.00 46.47 99 ARG A CA 1
ATOM 793 C C . ARG A 1 99 ? 22.277 14.461 -12.395 1.00 46.47 99 ARG A C 1
ATOM 795 O O . ARG A 1 99 ? 23.044 15.389 -12.175 1.00 46.47 99 ARG A O 1
ATOM 802 N N . LYS A 1 100 ? 22.525 13.234 -11.914 1.00 50.41 100 LYS A N 1
ATOM 803 C CA . LYS A 1 100 ? 23.777 12.892 -11.200 1.00 50.41 100 LYS A CA 1
ATOM 804 C C . LYS A 1 100 ? 25.018 13.021 -12.084 1.00 50.41 100 LYS A C 1
ATOM 806 O O . LYS A 1 100 ? 26.119 13.212 -11.576 1.00 50.41 100 LYS A O 1
ATOM 811 N N . TRP A 1 101 ? 24.836 12.928 -13.398 1.00 54.94 101 TRP A N 1
ATOM 812 C CA . TRP A 1 101 ? 25.858 13.254 -14.377 1.00 54.94 101 TRP A CA 1
ATOM 813 C C . TRP A 1 101 ? 25.943 14.736 -14.647 1.00 54.94 101 TRP A C 1
ATOM 815 O O . TRP A 1 101 ? 26.780 15.113 -15.437 1.00 54.94 101 TRP A O 1
ATOM 825 N N . LEU A 1 102 ? 25.157 15.578 -13.989 1.00 50.28 102 LEU A N 1
ATOM 826 C CA . LEU A 1 102 ? 25.391 17.006 -13.954 1.00 50.28 102 LEU A CA 1
ATOM 827 C C . LEU A 1 102 ? 26.158 17.347 -12.674 1.00 50.28 102 LEU A C 1
ATOM 829 O O . LEU A 1 102 ? 25.948 16.794 -11.586 1.00 50.28 102 LEU A O 1
ATOM 833 N N . SER A 1 103 ? 27.129 18.235 -12.792 1.00 57.59 103 SER A N 1
ATOM 834 C CA . SER A 1 103 ? 27.676 18.929 -11.640 1.00 57.59 103 SER A CA 1
ATOM 835 C C . SER A 1 103 ? 26.581 19.822 -11.036 1.00 57.59 103 SER A C 1
ATOM 837 O O . SER A 1 103 ? 25.590 20.123 -11.705 1.00 57.59 103 SER A O 1
ATOM 839 N N . PRO A 1 104 ? 26.745 20.297 -9.791 1.00 51.03 104 PRO A N 1
ATOM 840 C CA . PRO A 1 104 ? 25.853 21.308 -9.217 1.00 51.03 104 PRO A CA 1
ATOM 841 C C . PRO A 1 104 ? 25.702 22.571 -10.082 1.00 51.03 104 PRO A C 1
ATOM 843 O O . PRO A 1 104 ? 24.752 23.322 -9.905 1.00 51.03 104 PRO A O 1
ATOM 846 N N . SER A 1 105 ? 26.634 22.794 -11.010 1.00 51.00 105 SER A N 1
ATOM 847 C CA . SER A 1 105 ? 26.652 23.906 -11.959 1.00 51.00 105 SER A CA 1
ATOM 848 C C . SER A 1 105 ? 26.101 23.530 -13.345 1.00 51.00 105 SER A C 1
ATOM 850 O O . SER A 1 105 ? 26.333 24.265 -14.291 1.00 51.00 105 SER A O 1
ATOM 852 N N . GLY A 1 106 ? 25.438 22.376 -13.500 1.00 49.41 106 GLY A N 1
ATOM 853 C CA . GLY A 1 106 ? 24.809 21.961 -14.763 1.00 49.41 106 GLY A CA 1
ATOM 854 C C . GLY A 1 106 ? 25.745 21.306 -15.789 1.00 49.41 106 GLY A C 1
ATOM 855 O O . GLY A 1 106 ? 25.294 20.910 -16.859 1.00 49.41 106 GLY A O 1
ATOM 856 N N . PHE A 1 107 ? 27.036 21.123 -15.482 1.00 59.16 107 PHE A N 1
ATOM 857 C CA . PHE A 1 107 ? 27.988 20.495 -16.414 1.00 59.16 107 PHE A CA 1
ATOM 858 C C . PHE A 1 107 ? 27.860 18.981 -16.446 1.00 59.16 107 PHE A C 1
ATOM 860 O O . PHE A 1 107 ? 27.908 18.355 -15.390 1.00 59.16 107 PHE A O 1
ATOM 867 N N . ILE A 1 108 ? 27.864 18.375 -17.634 1.00 58.91 108 ILE A N 1
ATOM 868 C CA . ILE A 1 108 ? 27.960 16.919 -17.749 1.00 58.91 108 ILE A CA 1
ATOM 869 C C . ILE A 1 108 ? 29.321 16.453 -17.188 1.00 58.91 108 ILE A C 1
ATOM 871 O O . ILE A 1 108 ? 30.380 16.761 -17.735 1.00 58.91 108 ILE A O 1
ATOM 875 N N . ARG A 1 109 ? 29.302 15.726 -16.069 1.00 61.72 109 ARG A N 1
ATOM 876 C CA . ARG A 1 109 ? 30.448 15.068 -15.436 1.00 61.72 109 ARG A CA 1
ATOM 877 C C . ARG A 1 109 ? 31.088 14.074 -16.407 1.00 61.72 109 ARG A C 1
ATOM 879 O O . ARG A 1 109 ? 30.460 13.617 -17.364 1.00 61.72 109 ARG A O 1
ATOM 886 N N . ALA A 1 110 ? 32.342 13.713 -16.148 1.00 68.00 110 ALA A N 1
ATOM 887 C CA . ALA A 1 110 ? 33.128 12.848 -17.030 1.00 68.00 110 ALA A CA 1
ATOM 888 C C . ALA A 1 110 ? 32.417 11.521 -17.358 1.00 68.00 110 ALA A C 1
ATOM 890 O O . ALA A 1 110 ? 32.468 11.060 -18.497 1.00 68.00 110 ALA A O 1
ATOM 891 N N . GLU A 1 111 ? 31.690 10.963 -16.391 1.00 58.56 111 GLU A N 1
ATOM 892 C CA . GLU A 1 111 ? 30.911 9.736 -16.530 1.00 58.56 111 GLU A CA 1
ATOM 893 C C . GLU A 1 111 ? 29.772 9.877 -17.553 1.00 58.56 111 GLU A C 1
ATOM 895 O O . GLU A 1 111 ? 29.541 8.965 -18.348 1.00 58.56 111 GLU A O 1
ATOM 900 N N . GLY A 1 112 ? 29.100 11.033 -17.587 1.00 61.47 112 GLY A N 1
ATOM 901 C CA . GLY A 1 112 ? 28.054 11.319 -18.572 1.00 61.47 112 GLY A CA 1
ATOM 902 C C . GLY A 1 112 ? 28.611 11.587 -19.970 1.00 61.47 112 GLY A C 1
ATOM 903 O O . GLY A 1 112 ? 28.039 11.136 -20.960 1.00 61.47 112 GLY A O 1
ATOM 904 N N . LEU A 1 113 ? 29.773 12.243 -20.068 1.00 62.25 113 LEU A N 1
ATOM 905 C CA . LEU A 1 113 ? 30.455 12.474 -21.348 1.00 62.25 113 LEU A CA 1
ATOM 906 C C . LEU A 1 113 ? 30.941 11.168 -21.990 1.00 62.25 113 LEU A C 1
ATOM 908 O O . LEU A 1 113 ? 30.859 11.003 -23.208 1.00 62.25 113 LEU A O 1
ATOM 912 N N . ASP A 1 114 ? 31.447 10.232 -21.188 1.00 61.16 114 ASP A N 1
ATOM 913 C CA . ASP A 1 114 ? 31.873 8.919 -21.675 1.00 61.16 114 ASP A CA 1
ATOM 914 C C . ASP A 1 114 ? 30.698 8.067 -22.152 1.00 61.16 114 ASP A C 1
ATOM 916 O O . ASP A 1 114 ? 30.831 7.341 -23.140 1.00 61.16 114 ASP A O 1
ATOM 920 N N . TYR A 1 115 ? 29.544 8.172 -21.497 1.00 59.06 115 TYR A N 1
ATOM 921 C CA . TYR A 1 115 ? 28.324 7.522 -21.954 1.00 59.06 115 TYR A CA 1
ATOM 922 C C . TYR A 1 115 ? 27.832 8.092 -23.290 1.00 59.06 115 TYR A C 1
ATOM 924 O O . TYR A 1 115 ? 27.608 7.332 -24.233 1.00 59.06 115 TYR A O 1
ATOM 932 N N . LEU A 1 116 ? 27.727 9.420 -23.404 1.00 58.69 116 LEU A N 1
ATOM 933 C CA . LEU A 1 116 ? 27.269 10.077 -24.632 1.00 58.69 116 LEU A CA 1
ATOM 934 C C . LEU A 1 116 ? 28.193 9.770 -25.817 1.00 58.69 116 LEU A C 1
ATOM 936 O O . LEU A 1 116 ? 27.725 9.496 -26.920 1.00 58.69 116 LEU A O 1
ATOM 940 N N . ALA A 1 117 ? 29.500 9.688 -25.572 1.00 63.91 117 ALA A N 1
ATOM 941 C CA . ALA A 1 117 ? 30.455 9.262 -26.586 1.00 63.91 117 ALA A CA 1
ATOM 942 C C . ALA A 1 117 ? 30.226 7.818 -27.066 1.00 63.91 117 ALA A C 1
ATOM 944 O O . ALA A 1 117 ? 30.336 7.537 -28.258 1.00 63.91 117 ALA A O 1
ATOM 945 N N . ARG A 1 118 ? 29.874 6.890 -26.163 1.00 62.41 118 ARG A N 1
ATOM 946 C CA . ARG A 1 118 ? 29.526 5.501 -26.529 1.00 62.41 118 ARG A CA 1
ATOM 947 C C . ARG A 1 118 ? 28.201 5.406 -27.283 1.00 62.41 118 ARG A C 1
ATOM 949 O O . ARG A 1 118 ? 28.032 4.479 -28.068 1.00 62.41 118 ARG A O 1
ATOM 956 N N . ALA A 1 119 ? 27.296 6.358 -27.069 1.00 52.06 119 ALA A N 1
ATOM 957 C CA . ALA A 1 119 ? 26.042 6.489 -27.805 1.00 52.06 119 ALA A CA 1
ATOM 958 C C . ALA A 1 119 ? 26.205 7.171 -29.183 1.00 52.06 119 ALA A C 1
ATOM 960 O O . ALA A 1 119 ? 25.215 7.350 -29.887 1.00 52.06 119 ALA A O 1
ATOM 961 N N . GLY A 1 120 ? 27.436 7.516 -29.587 1.00 61.66 120 GLY A N 1
ATOM 962 C CA . GLY A 1 120 ? 27.753 8.042 -30.919 1.00 61.66 120 GLY A CA 1
ATOM 963 C C . GLY A 1 120 ? 27.833 9.568 -31.023 1.00 61.66 120 GLY A C 1
ATOM 964 O O . GLY A 1 120 ? 28.017 10.073 -32.127 1.00 61.66 120 GLY A O 1
ATOM 965 N N . TYR A 1 121 ? 27.734 10.300 -29.909 1.00 60.50 121 TYR A N 1
ATOM 966 C CA . TYR A 1 121 ? 27.844 11.763 -29.893 1.00 60.50 121 TYR A CA 1
ATOM 967 C C . TYR A 1 121 ? 29.310 12.203 -29.823 1.00 60.50 121 TYR A C 1
ATOM 969 O O . TYR A 1 121 ? 30.106 11.654 -29.054 1.00 60.50 121 TYR A O 1
ATOM 977 N N . ALA A 1 122 ? 29.699 13.198 -30.622 1.00 69.06 122 ALA A N 1
ATOM 978 C CA . ALA A 1 122 ? 31.083 13.650 -30.663 1.00 69.06 122 ALA A CA 1
ATOM 979 C C . ALA A 1 122 ? 31.447 14.396 -29.366 1.00 69.06 122 ALA A C 1
ATOM 981 O O . ALA A 1 122 ? 30.822 15.389 -28.998 1.00 69.06 122 ALA A O 1
ATOM 982 N N . LYS A 1 123 ? 32.507 13.948 -28.674 1.00 58.28 123 LYS A N 1
ATOM 983 C CA . LYS A 1 123 ? 32.987 14.574 -27.421 1.00 58.28 123 LYS A CA 1
ATOM 984 C C . LYS A 1 123 ? 33.315 16.063 -27.571 1.00 58.28 123 LYS A C 1
ATOM 986 O O . LYS A 1 123 ? 33.251 16.794 -26.585 1.00 58.28 123 LYS A O 1
ATOM 991 N N . ASP A 1 124 ? 33.658 16.492 -28.780 1.00 60.41 124 ASP A N 1
ATOM 992 C CA . ASP A 1 124 ? 34.043 17.870 -29.077 1.00 60.41 124 ASP A CA 1
ATOM 993 C C . ASP A 1 124 ? 32.824 18.805 -29.190 1.00 60.41 124 ASP A C 1
ATOM 995 O O . ASP A 1 124 ? 32.922 19.968 -28.808 1.00 60.41 124 ASP A O 1
ATOM 999 N N . GLU A 1 125 ? 31.653 18.289 -29.588 1.00 58.00 125 GLU A N 1
ATOM 1000 C CA . GLU A 1 125 ? 30.377 19.030 -29.582 1.00 58.00 125 GLU A CA 1
ATOM 1001 C C . GLU A 1 125 ? 29.874 19.272 -28.149 1.00 58.00 125 GLU A C 1
ATOM 1003 O O . GLU A 1 125 ? 29.291 20.309 -27.850 1.00 58.00 125 GLU A O 1
ATOM 1008 N N . LEU A 1 126 ? 30.171 18.346 -27.231 1.00 56.16 126 LEU A N 1
ATOM 1009 C CA . LEU A 1 126 ? 29.744 18.403 -25.827 1.00 56.16 126 LEU A CA 1
ATOM 1010 C C . LEU A 1 126 ? 30.635 19.291 -24.940 1.00 56.16 126 LEU A C 1
ATOM 1012 O O . LEU A 1 126 ? 30.227 19.673 -23.846 1.00 56.16 126 LEU A O 1
ATOM 1016 N N . ARG A 1 127 ? 31.863 19.606 -25.378 1.00 56.75 127 ARG A N 1
ATOM 1017 C CA . ARG A 1 127 ? 32.846 20.400 -24.612 1.00 56.75 127 ARG A CA 1
ATOM 1018 C C . ARG A 1 127 ? 32.848 21.895 -24.949 1.00 56.75 127 ARG A C 1
ATOM 1020 O O . ARG A 1 127 ? 33.452 22.662 -24.205 1.00 56.75 127 ARG A O 1
ATOM 1027 N N . GLY A 1 128 ? 32.235 22.296 -26.066 1.00 50.25 128 GLY A N 1
ATOM 1028 C CA . GLY A 1 128 ? 32.318 23.659 -26.611 1.00 50.25 128 GLY A CA 1
ATOM 1029 C C . GLY A 1 128 ? 31.166 24.601 -26.244 1.00 50.25 128 GLY A C 1
ATOM 1030 O O . GLY A 1 128 ? 31.261 25.798 -26.509 1.00 50.25 128 GLY A O 1
ATOM 1031 N N . SER A 1 129 ? 30.092 24.089 -25.648 1.00 48.69 129 SER A N 1
ATOM 1032 C CA . SER A 1 129 ? 28.885 24.863 -25.352 1.00 48.69 129 SER A CA 1
ATOM 1033 C C . SER A 1 129 ? 28.997 25.540 -23.978 1.00 48.69 129 SER A C 1
ATOM 1035 O O . SER A 1 129 ? 29.261 24.884 -22.973 1.00 48.69 129 SER A O 1
ATOM 1037 N N . SER A 1 130 ? 28.841 26.866 -23.931 1.00 45.38 130 SER A N 1
ATOM 1038 C CA . SER A 1 130 ? 28.771 27.649 -22.687 1.00 45.38 130 SER A CA 1
ATOM 1039 C C . SER A 1 130 ? 27.500 27.324 -21.886 1.00 45.38 130 SER A C 1
ATOM 1041 O O . SER A 1 130 ? 26.555 26.774 -22.446 1.00 45.38 130 SER A O 1
ATOM 1043 N N . ASP A 1 131 ? 27.463 27.688 -20.597 1.00 45.81 131 ASP A N 1
ATOM 1044 C CA . ASP A 1 131 ? 26.407 27.343 -19.618 1.00 45.81 131 ASP A CA 1
ATOM 1045 C C . ASP A 1 131 ? 24.964 27.466 -20.147 1.00 45.81 131 ASP A C 1
ATOM 1047 O O . ASP A 1 131 ? 24.149 26.572 -19.937 1.00 45.81 131 ASP A O 1
ATOM 1051 N N . LEU A 1 132 ? 24.663 28.526 -20.905 1.00 40.28 132 LEU A N 1
ATOM 1052 C CA . LEU A 1 132 ? 23.343 28.749 -21.512 1.00 40.28 132 LEU A CA 1
ATOM 1053 C C . LEU A 1 132 ? 23.073 27.845 -22.723 1.00 40.28 132 LEU A C 1
ATOM 1055 O O . LEU A 1 132 ? 21.960 27.371 -22.901 1.00 40.28 132 LEU A O 1
ATOM 1059 N N . ALA A 1 133 ? 24.091 27.560 -23.537 1.00 48.03 133 ALA A N 1
ATOM 1060 C CA . ALA A 1 133 ? 23.951 26.711 -24.715 1.00 48.03 133 ALA A CA 1
ATOM 1061 C C . ALA A 1 133 ? 23.867 25.225 -24.350 1.00 48.03 133 ALA A C 1
ATOM 1063 O O . ALA A 1 133 ? 23.227 24.481 -25.074 1.00 48.03 133 ALA A O 1
ATOM 1064 N N . VAL A 1 134 ? 24.475 24.772 -23.245 1.00 47.44 134 VAL A N 1
ATOM 1065 C CA . VAL A 1 134 ? 24.272 23.398 -22.755 1.00 47.44 134 VAL A CA 1
ATOM 1066 C C . VAL A 1 134 ? 22.877 23.260 -22.170 1.00 47.44 134 VAL A C 1
ATOM 1068 O O . VAL A 1 134 ? 22.179 22.352 -22.580 1.00 47.44 134 VAL A O 1
ATOM 1071 N N . GLU A 1 135 ? 22.414 24.149 -21.288 1.00 43.22 135 GLU A N 1
ATOM 1072 C CA . GLU A 1 135 ? 21.045 24.043 -20.761 1.00 43.22 135 GLU A CA 1
ATOM 1073 C C . GLU A 1 135 ? 19.968 24.168 -21.846 1.00 43.22 135 GLU A C 1
ATOM 1075 O O . GLU A 1 135 ? 19.008 23.403 -21.797 1.00 43.22 135 GLU A O 1
ATOM 1080 N N . ASP A 1 136 ? 20.127 25.049 -22.840 1.00 44.91 136 ASP A N 1
ATOM 1081 C CA . ASP A 1 136 ? 19.160 25.193 -23.937 1.00 44.91 136 ASP A CA 1
ATOM 1082 C C . ASP A 1 136 ? 19.239 24.032 -24.940 1.00 44.91 136 ASP A C 1
ATOM 1084 O O . ASP A 1 136 ? 18.202 23.485 -25.300 1.00 44.91 136 ASP A O 1
ATOM 1088 N N . LEU A 1 137 ? 20.436 23.562 -25.322 1.00 42.66 137 LEU A N 1
ATOM 1089 C CA . LEU A 1 137 ? 20.597 22.377 -26.183 1.00 42.66 137 LEU A CA 1
ATOM 1090 C C . LEU A 1 137 ? 20.118 21.106 -25.464 1.00 42.66 137 LEU A C 1
ATOM 1092 O O . LEU A 1 137 ? 19.494 20.238 -26.068 1.00 42.66 137 LEU A O 1
ATOM 1096 N N . VAL A 1 138 ? 20.362 21.009 -24.157 1.00 44.53 138 VAL A N 1
ATOM 1097 C CA . VAL A 1 138 ? 19.880 19.908 -23.326 1.00 44.53 138 VAL A CA 1
ATOM 1098 C C . VAL A 1 138 ? 18.368 20.013 -23.118 1.00 44.53 138 VAL A C 1
ATOM 1100 O O . VAL A 1 138 ? 17.718 18.987 -23.185 1.00 44.53 138 VAL A O 1
ATOM 1103 N N . ARG A 1 139 ? 17.762 21.195 -22.941 1.00 44.75 139 ARG A N 1
ATOM 1104 C CA . ARG A 1 139 ? 16.293 21.355 -22.861 1.00 44.75 139 ARG A CA 1
ATOM 1105 C C . ARG A 1 139 ? 15.591 21.138 -24.202 1.00 44.75 139 ARG A C 1
ATOM 1107 O O . ARG A 1 139 ? 14.497 20.579 -24.232 1.00 44.75 139 ARG A O 1
ATOM 1114 N N . GLU A 1 140 ? 16.192 21.566 -25.311 1.00 39.69 140 GLU A N 1
ATOM 1115 C CA . GLU A 1 140 ? 15.635 21.384 -26.656 1.00 39.69 140 GLU A CA 1
ATOM 1116 C C . GLU A 1 140 ? 15.723 19.930 -27.128 1.00 39.69 140 GLU A C 1
ATOM 1118 O O . GLU A 1 140 ? 14.839 19.489 -27.873 1.00 39.69 140 GLU A O 1
ATOM 1123 N N . HIS A 1 141 ? 16.727 19.165 -26.675 1.00 37.38 141 HIS A N 1
ATOM 1124 C CA . HIS A 1 141 ? 16.991 17.803 -27.151 1.00 37.38 141 HIS A CA 1
ATOM 1125 C C . HIS A 1 141 ? 16.853 16.682 -26.106 1.00 37.38 141 HIS A C 1
ATOM 1127 O O . HIS A 1 141 ? 16.693 15.537 -26.528 1.00 37.38 141 HIS A O 1
ATOM 1133 N N . TRP A 1 142 ? 16.854 16.952 -24.796 1.00 41.41 142 TRP A N 1
ATOM 1134 C CA . TRP A 1 142 ? 16.891 15.947 -23.714 1.00 41.41 142 TRP A CA 1
ATOM 1135 C C . TRP A 1 142 ? 15.940 16.306 -22.540 1.00 41.41 142 TRP A C 1
ATOM 1137 O O . TRP A 1 142 ? 15.556 17.455 -22.342 1.00 41.41 142 TRP A O 1
ATOM 1147 N N . SER A 1 143 ? 15.543 15.307 -21.745 1.00 36.25 143 SER A N 1
ATOM 1148 C CA . SER A 1 143 ? 14.682 15.480 -20.558 1.00 36.25 143 SER A CA 1
ATOM 1149 C C . SER A 1 143 ? 15.496 15.292 -19.269 1.00 36.25 143 SER A C 1
ATOM 1151 O O . SER A 1 143 ? 16.282 14.347 -19.170 1.00 36.25 143 SER A O 1
ATOM 1153 N N . PHE A 1 144 ? 15.319 16.177 -18.280 1.00 34.88 144 PHE A N 1
ATOM 1154 C CA . PHE A 1 144 ? 16.003 16.130 -16.976 1.00 34.88 144 PHE A CA 1
ATOM 1155 C C . PHE A 1 144 ? 15.105 15.578 -15.858 1.00 34.88 144 PHE A C 1
ATOM 1157 O O . PHE A 1 144 ? 13.889 15.716 -15.923 1.00 34.88 144 PHE A O 1
ATOM 1164 N N . TYR A 1 145 ? 15.714 15.032 -14.794 1.00 40.03 145 TYR A N 1
ATOM 1165 C CA . TYR A 1 145 ? 15.015 14.511 -13.608 1.00 40.03 145 TYR A CA 1
ATOM 1166 C C . TYR A 1 145 ? 15.473 15.202 -12.308 1.00 40.03 145 TYR A C 1
ATOM 1168 O O . TYR A 1 145 ? 16.676 15.379 -12.102 1.00 40.03 145 TYR A O 1
ATOM 1176 N N . ASP A 1 146 ? 14.530 15.576 -11.438 1.00 31.05 146 ASP A N 1
ATOM 1177 C CA . ASP A 1 146 ? 14.733 16.262 -10.151 1.00 31.05 146 ASP A CA 1
ATOM 1178 C C . ASP A 1 146 ? 14.076 15.436 -9.024 1.00 31.05 146 ASP A C 1
ATOM 1180 O O . ASP A 1 146 ? 12.895 15.617 -8.770 1.00 31.05 146 ASP A O 1
ATOM 1184 N N . SER A 1 147 ? 14.788 14.481 -8.402 1.00 29.72 147 SER A N 1
ATOM 1185 C CA . SER A 1 147 ? 14.602 14.009 -7.001 1.00 29.72 147 SER A CA 1
ATOM 1186 C C . SER A 1 147 ? 15.264 12.630 -6.763 1.00 29.72 147 SER A C 1
ATOM 1188 O O . SER A 1 147 ? 15.264 11.791 -7.654 1.00 29.72 147 SER A O 1
ATOM 1190 N N . PRO A 1 148 ? 15.839 12.339 -5.580 1.00 30.64 148 PRO A N 1
ATOM 1191 C CA . PRO A 1 148 ? 16.168 10.975 -5.137 1.00 30.64 148 PRO A CA 1
ATOM 1192 C C . PRO A 1 148 ? 14.942 10.167 -4.658 1.00 30.64 148 PRO A C 1
ATOM 1194 O O . PRO A 1 148 ? 15.071 8.995 -4.307 1.00 30.64 148 PRO A O 1
ATOM 1197 N N . GLU A 1 149 ? 13.757 10.775 -4.632 1.00 32.75 149 GLU A N 1
ATOM 1198 C CA . GLU A 1 149 ? 12.484 10.109 -4.371 1.00 32.75 149 GLU A CA 1
ATOM 1199 C C . GLU A 1 149 ? 11.828 9.749 -5.716 1.00 32.75 149 GLU A C 1
ATOM 1201 O O . GLU A 1 149 ? 11.764 10.574 -6.624 1.00 32.75 149 GLU A O 1
ATOM 1206 N N . VAL A 1 150 ? 11.466 8.466 -5.834 1.00 36.53 150 VAL A N 1
ATOM 1207 C CA . VAL A 1 150 ? 10.772 7.729 -6.914 1.00 36.53 150 VAL A CA 1
ATOM 1208 C C . VAL A 1 150 ? 10.426 8.523 -8.198 1.00 36.53 150 VAL A C 1
ATOM 1210 O O . VAL A 1 150 ? 9.681 9.493 -8.104 1.00 36.53 150 VAL A O 1
ATOM 1213 N N . PRO A 1 151 ? 10.850 8.049 -9.395 1.00 36.47 151 PRO A N 1
ATOM 1214 C CA . PRO A 1 151 ? 10.557 8.628 -10.712 1.00 36.47 151 PRO A CA 1
ATOM 1215 C C . PRO A 1 151 ? 9.139 9.171 -10.869 1.00 36.47 151 PRO A C 1
ATOM 1217 O O . PRO A 1 151 ? 8.216 8.382 -11.037 1.00 36.47 151 PRO A O 1
ATOM 1220 N N . GLY A 1 152 ? 8.991 10.498 -10.900 1.00 35.16 152 GLY A N 1
ATOM 1221 C CA . GLY A 1 152 ? 7.969 11.186 -11.687 1.00 35.16 152 GLY A CA 1
ATOM 1222 C C . GLY A 1 152 ? 8.165 10.850 -13.162 1.00 35.16 152 GLY A C 1
ATOM 1223 O O . GLY A 1 152 ? 8.830 11.584 -13.887 1.00 35.16 152 GLY A O 1
ATOM 1224 N N . ASP A 1 153 ? 7.662 9.687 -13.567 1.00 41.72 153 ASP A N 1
ATOM 1225 C CA . ASP A 1 153 ? 7.489 9.313 -14.962 1.00 41.72 153 ASP A CA 1
ATOM 1226 C C . ASP A 1 153 ? 6.324 10.161 -15.501 1.00 41.72 153 ASP A C 1
ATOM 1228 O O . ASP A 1 153 ? 5.192 10.042 -15.035 1.00 41.72 153 ASP A O 1
ATOM 1232 N N . GLU A 1 154 ? 6.591 11.020 -16.486 1.00 38.88 154 GLU A N 1
ATOM 1233 C CA . GLU A 1 154 ? 5.556 11.523 -17.407 1.00 38.88 154 GLU A CA 1
ATOM 1234 C C . GLU A 1 154 ? 5.094 10.409 -18.374 1.00 38.88 154 GLU A C 1
ATOM 1236 O O . GLU A 1 154 ? 4.521 10.670 -19.428 1.00 38.88 154 GLU A O 1
ATOM 1241 N N . GLY A 1 155 ? 5.376 9.140 -18.070 1.00 41.94 155 GLY A N 1
ATOM 1242 C CA . GLY A 1 155 ? 4.740 8.015 -18.726 1.00 41.94 155 GLY A CA 1
ATOM 1243 C C . GLY A 1 155 ? 3.297 7.952 -18.265 1.00 41.94 155 GLY A C 1
ATOM 1244 O O . GLY A 1 155 ? 3.071 7.623 -17.115 1.00 41.94 155 GLY A O 1
ATOM 1245 N N . ASP A 1 156 ? 2.343 8.222 -19.155 1.00 42.66 156 ASP A N 1
ATOM 1246 C CA . ASP A 1 156 ? 0.886 8.242 -18.930 1.00 42.66 156 ASP A CA 1
ATOM 1247 C C . ASP A 1 156 ? 0.275 6.929 -18.336 1.00 42.66 156 ASP A C 1
ATOM 1249 O O . ASP A 1 156 ? -0.934 6.758 -18.383 1.00 42.66 156 ASP A O 1
ATOM 1253 N N . GLY A 1 157 ? 1.070 6.001 -17.783 1.00 49.03 157 GLY A N 1
ATOM 1254 C CA . GLY A 1 157 ? 0.771 4.637 -17.332 1.00 49.03 157 GLY A CA 1
ATOM 1255 C C . GLY A 1 157 ? 0.433 4.450 -15.845 1.00 49.03 157 GLY A C 1
ATOM 1256 O O . GLY A 1 157 ? 1.323 4.669 -15.027 1.00 49.03 157 GLY A O 1
ATOM 1257 N N . ASP A 1 158 ? -0.725 3.878 -15.459 1.00 60.56 158 ASP A N 1
ATOM 1258 C CA . ASP A 1 158 ? -0.866 3.346 -14.079 1.00 60.56 158 ASP A CA 1
ATOM 1259 C C . ASP A 1 158 ? 0.258 2.312 -13.856 1.00 60.56 158 ASP A C 1
ATOM 1261 O O . ASP A 1 158 ? 0.450 1.426 -14.690 1.00 60.56 158 ASP A O 1
ATOM 1265 N N . SER A 1 159 ? 0.992 2.342 -12.748 1.00 66.00 159 SER A N 1
ATOM 1266 C CA . SER A 1 159 ? 1.908 1.243 -12.397 1.00 66.00 159 SER A CA 1
ATOM 1267 C C . SER A 1 159 ? 1.731 0.851 -10.942 1.00 66.00 159 SER A C 1
ATOM 1269 O O . SER A 1 159 ? 1.477 1.703 -10.097 1.00 66.00 159 SER A O 1
ATOM 1271 N N . LEU A 1 160 ? 1.895 -0.436 -10.639 1.00 72.38 160 LEU A N 1
ATOM 1272 C CA . LEU A 1 160 ? 1.823 -0.957 -9.277 1.00 72.38 160 LEU A CA 1
ATOM 1273 C C . LEU A 1 160 ? 3.193 -1.480 -8.855 1.00 72.38 160 LEU A C 1
ATOM 1275 O O . LEU A 1 160 ? 3.791 -2.349 -9.495 1.00 72.38 160 LEU A O 1
ATOM 1279 N N . TYR A 1 161 ? 3.696 -0.946 -7.750 1.00 74.31 161 TYR A N 1
ATOM 1280 C CA . TYR A 1 161 ? 4.879 -1.469 -7.088 1.00 74.31 161 TYR A CA 1
ATOM 1281 C C . TYR A 1 161 ? 4.493 -2.622 -6.168 1.00 74.31 161 TYR A C 1
ATOM 1283 O O . TYR A 1 161 ? 3.602 -2.487 -5.330 1.00 74.31 161 TYR A O 1
ATOM 1291 N N . ILE A 1 162 ? 5.203 -3.741 -6.294 1.00 70.75 162 ILE A N 1
ATOM 1292 C CA . ILE A 1 162 ? 5.006 -4.908 -5.439 1.00 70.75 162 ILE A CA 1
ATOM 1293 C C . ILE A 1 162 ? 6.302 -5.149 -4.683 1.00 70.75 162 ILE A C 1
ATOM 1295 O O . ILE A 1 162 ? 7.314 -5.519 -5.276 1.00 70.75 162 ILE A O 1
ATOM 1299 N N . SER A 1 163 ? 6.261 -4.954 -3.369 1.00 75.88 163 SER A N 1
ATOM 1300 C CA . SER A 1 163 ? 7.420 -5.182 -2.513 1.00 75.88 163 SER A CA 1
ATOM 1301 C C . SER A 1 163 ? 7.750 -6.670 -2.394 1.00 75.88 163 SER A C 1
ATOM 1303 O O . SER A 1 163 ? 6.840 -7.522 -2.445 1.00 75.88 163 SER A O 1
ATOM 1305 N N . PRO A 1 164 ? 9.026 -6.998 -2.119 1.00 79.31 164 PRO A N 1
ATOM 1306 C CA . PRO A 1 164 ? 9.393 -8.314 -1.626 1.00 79.31 164 PRO A CA 1
ATOM 1307 C C . PRO A 1 164 ? 8.495 -8.740 -0.454 1.00 79.31 164 PRO A C 1
ATOM 1309 O O . PRO A 1 164 ? 8.041 -7.899 0.325 1.00 79.31 164 PRO A O 1
ATOM 1312 N N . PRO A 1 165 ? 8.187 -10.039 -0.318 1.00 82.06 165 PRO A N 1
ATOM 1313 C CA . PRO A 1 165 ? 7.486 -10.530 0.852 1.00 82.06 165 PRO A CA 1
ATOM 1314 C C . PRO A 1 165 ? 8.325 -10.227 2.089 1.00 82.06 165 PRO A C 1
ATOM 1316 O O . PRO A 1 165 ? 9.511 -10.554 2.144 1.00 82.06 165 PRO A O 1
ATOM 1319 N N . VAL A 1 166 ? 7.695 -9.608 3.081 1.00 84.06 166 VAL A N 1
ATOM 1320 C CA . VAL A 1 166 ? 8.323 -9.406 4.382 1.00 84.06 166 VAL A CA 1
ATOM 1321 C C . VAL A 1 166 ? 8.387 -10.751 5.091 1.00 84.06 166 VAL A C 1
ATOM 1323 O O . VAL A 1 166 ? 7.426 -11.525 5.056 1.00 84.06 166 VAL A O 1
ATOM 1326 N N . ASP A 1 167 ? 9.515 -11.021 5.742 1.00 87.56 167 ASP A N 1
ATOM 1327 C CA . ASP A 1 167 ? 9.639 -12.168 6.631 1.00 87.56 167 ASP A CA 1
ATOM 1328 C C . ASP A 1 167 ? 8.510 -12.132 7.690 1.00 87.56 167 ASP A C 1
ATOM 1330 O O . ASP A 1 167 ? 8.342 -11.108 8.365 1.00 87.56 167 ASP A O 1
ATOM 1334 N N . PRO A 1 168 ? 7.706 -13.204 7.838 1.00 89.00 168 PRO A N 1
ATOM 1335 C CA . PRO A 1 168 ? 6.559 -13.199 8.742 1.00 89.00 168 PRO A CA 1
ATOM 1336 C C . PRO A 1 168 ? 6.916 -12.924 10.205 1.00 89.00 168 PRO A C 1
ATOM 1338 O O . PRO A 1 168 ? 6.119 -12.305 10.914 1.00 89.00 168 PRO A O 1
ATOM 1341 N N . GLU A 1 169 ? 8.089 -13.357 10.673 1.00 90.31 169 GLU A N 1
ATOM 1342 C CA . GLU A 1 169 ? 8.539 -13.116 12.044 1.00 90.31 169 GLU A CA 1
ATOM 1343 C C . GLU A 1 169 ? 8.945 -11.654 12.224 1.00 90.31 169 GLU A C 1
ATOM 1345 O O . GLU A 1 169 ? 8.535 -11.023 13.201 1.00 90.31 169 GLU A O 1
ATOM 1350 N N . VAL A 1 170 ? 9.667 -11.086 11.251 1.00 88.56 170 VAL A N 1
ATOM 1351 C CA . VAL A 1 170 ? 10.035 -9.659 11.241 1.00 88.56 170 VAL A CA 1
ATOM 1352 C C . VAL A 1 170 ? 8.787 -8.779 11.209 1.00 88.56 170 VAL A C 1
ATOM 1354 O O . VAL A 1 170 ? 8.663 -7.867 12.029 1.00 88.56 170 VAL A O 1
ATOM 1357 N N . ALA A 1 171 ? 7.835 -9.076 10.320 1.00 89.38 171 ALA A N 1
ATOM 1358 C CA . ALA A 1 171 ? 6.561 -8.366 10.238 1.00 89.38 171 ALA A CA 1
ATOM 1359 C C . ALA A 1 171 ? 5.794 -8.454 11.565 1.00 89.38 171 ALA A C 1
ATOM 1361 O O . ALA A 1 171 ? 5.400 -7.431 12.123 1.00 89.38 171 ALA A O 1
ATOM 1362 N N . SER A 1 172 ? 5.647 -9.661 12.119 1.00 92.56 172 SER A N 1
ATOM 1363 C CA . SER A 1 172 ? 4.936 -9.885 13.385 1.00 92.56 172 SER A CA 1
ATOM 1364 C C . SER A 1 172 ? 5.598 -9.175 14.565 1.00 92.56 172 SER A C 1
ATOM 1366 O O . SER A 1 172 ? 4.905 -8.628 15.425 1.00 92.56 172 SER A O 1
ATOM 1368 N N . CYS A 1 173 ? 6.933 -9.179 14.630 1.00 94.56 173 CYS A N 1
ATOM 1369 C CA . CYS A 1 173 ? 7.687 -8.469 15.658 1.00 94.56 173 CYS A CA 1
ATOM 1370 C C . CYS A 1 173 ? 7.437 -6.965 15.554 1.00 94.56 173 CYS A C 1
ATOM 1372 O O . CYS A 1 173 ? 7.034 -6.337 16.534 1.00 94.56 173 CYS A O 1
ATOM 1374 N N . ARG A 1 174 ? 7.568 -6.408 14.347 1.00 94.56 174 ARG A N 1
ATOM 1375 C CA . ARG A 1 174 ? 7.411 -4.974 14.109 1.00 94.56 174 ARG A CA 1
ATOM 1376 C C . ARG A 1 174 ? 5.993 -4.475 14.387 1.00 94.56 174 ARG A C 1
ATOM 1378 O O . ARG A 1 174 ? 5.814 -3.458 15.052 1.00 94.56 174 ARG A O 1
ATOM 1385 N N . VAL A 1 175 ? 4.984 -5.210 13.931 1.00 95.94 175 VAL A N 1
ATOM 1386 C CA . VAL A 1 175 ? 3.565 -4.927 14.198 1.00 95.94 175 VAL A CA 1
ATOM 1387 C C . VAL A 1 175 ? 3.300 -4.912 15.710 1.00 95.94 175 VAL A C 1
ATOM 1389 O O . VAL A 1 175 ? 2.697 -3.964 16.218 1.00 95.94 175 VAL A O 1
ATOM 1392 N N . ARG A 1 176 ? 3.851 -5.882 16.455 1.00 96.62 176 ARG A N 1
ATOM 1393 C CA . ARG A 1 176 ? 3.745 -5.941 17.922 1.00 96.62 176 ARG A CA 1
ATOM 1394 C C . ARG A 1 176 ? 4.425 -4.761 18.616 1.00 96.62 176 ARG A C 1
ATOM 1396 O O . ARG A 1 176 ? 3.845 -4.184 19.530 1.00 96.62 176 ARG A O 1
ATOM 1403 N N . GLU A 1 177 ? 5.636 -4.389 18.200 1.00 96.44 177 GLU A N 1
ATOM 1404 C CA . GLU A 1 177 ? 6.360 -3.221 18.737 1.00 96.44 177 GLU A CA 1
ATOM 1405 C C . GLU A 1 177 ? 5.544 -1.929 18.595 1.00 96.44 177 GLU A C 1
ATOM 1407 O O . GLU A 1 177 ? 5.539 -1.058 19.471 1.00 96.44 177 GLU A O 1
ATOM 1412 N N . LEU A 1 178 ? 4.811 -1.810 17.492 1.00 96.12 178 LEU A N 1
ATOM 1413 C CA . LEU A 1 178 ? 3.957 -0.667 17.200 1.00 96.12 178 LEU A CA 1
ATOM 1414 C C . LEU A 1 178 ? 2.606 -0.713 17.935 1.00 96.12 178 LEU A C 1
ATOM 1416 O O . LEU A 1 178 ? 1.901 0.290 17.948 1.00 96.12 178 LEU A O 1
ATOM 1420 N N . GLY A 1 179 ? 2.313 -1.803 18.649 1.00 96.00 179 GLY A N 1
ATOM 1421 C CA . GLY A 1 179 ? 1.130 -1.968 19.497 1.00 96.00 179 GLY A CA 1
ATOM 1422 C C . GLY A 1 179 ? -0.037 -2.683 18.819 1.00 96.00 179 GLY A C 1
ATOM 1423 O O . GLY A 1 179 ? -1.067 -2.879 19.455 1.00 96.00 179 GLY A O 1
ATOM 1424 N N . PHE A 1 180 ? 0.118 -3.089 17.562 1.00 97.06 180 PHE A N 1
ATOM 1425 C CA . PHE A 1 180 ? -0.904 -3.819 16.824 1.00 97.06 180 PHE A CA 1
ATOM 1426 C C . PHE A 1 180 ? -0.925 -5.302 17.201 1.00 97.06 180 PHE A C 1
ATOM 1428 O O . PHE A 1 180 ? 0.088 -5.890 17.597 1.00 97.06 180 PHE A O 1
ATOM 1435 N N . GLU A 1 181 ? -2.080 -5.935 17.010 1.00 96.12 181 GLU A N 1
ATOM 1436 C CA . GLU A 1 181 ? -2.234 -7.370 17.216 1.00 96.12 181 GLU A CA 1
ATOM 1437 C C . GLU A 1 181 ? -1.540 -8.175 16.093 1.00 96.12 181 GLU A C 1
ATOM 1439 O O . GLU A 1 181 ? -1.879 -7.992 14.922 1.00 96.12 181 GLU A O 1
ATOM 1444 N N . PRO A 1 182 ? -0.597 -9.095 16.398 1.00 92.75 182 PRO A N 1
ATOM 1445 C CA . PRO A 1 182 ? 0.165 -9.836 15.380 1.00 92.75 182 PRO A CA 1
ATOM 1446 C C . PRO A 1 182 ? -0.660 -10.755 14.467 1.00 92.75 182 PRO A C 1
ATOM 1448 O O . PRO A 1 182 ? -0.155 -11.194 13.440 1.00 92.75 182 PRO A O 1
ATOM 1451 N N . GLY A 1 183 ? -1.897 -11.079 14.849 1.00 92.50 183 GLY A N 1
ATOM 1452 C CA . GLY A 1 183 ? -2.852 -11.828 14.024 1.00 92.50 183 GLY A CA 1
ATOM 1453 C C . GLY A 1 183 ? -4.004 -10.972 13.499 1.00 92.50 183 GLY A C 1
ATOM 1454 O O . GLY A 1 183 ? -4.962 -11.517 12.963 1.00 92.50 183 GLY A O 1
ATOM 1455 N N . GLY A 1 184 ? -3.945 -9.655 13.708 1.00 95.31 184 GLY A N 1
ATOM 1456 C CA . GLY A 1 184 ? -5.000 -8.732 13.317 1.00 95.31 184 GLY A CA 1
ATOM 1457 C C . GLY A 1 184 ? -4.909 -8.276 11.854 1.00 95.31 184 GLY A C 1
ATOM 1458 O O . GLY A 1 184 ? -3.956 -8.612 11.142 1.00 95.31 184 GLY A O 1
ATOM 1459 N N . PRO A 1 185 ? -5.861 -7.432 11.419 1.00 96.56 185 PRO A N 1
ATOM 1460 C CA . PRO A 1 185 ? -5.964 -6.964 10.033 1.00 96.56 185 PRO A CA 1
ATOM 1461 C C . PRO A 1 185 ? -4.704 -6.263 9.509 1.00 96.56 185 PRO A C 1
ATOM 1463 O O . PRO A 1 185 ? -4.300 -6.462 8.365 1.00 96.56 185 PRO A O 1
ATOM 1466 N N . VAL A 1 186 ? -4.036 -5.482 10.363 1.00 96.12 186 VAL A N 1
ATOM 1467 C CA . VAL A 1 186 ? -2.790 -4.774 10.027 1.00 96.12 186 VAL A CA 1
ATOM 1468 C C . VAL A 1 186 ? -1.651 -5.759 9.738 1.00 96.12 186 VAL A C 1
ATOM 1470 O O . VAL A 1 186 ? -0.934 -5.606 8.750 1.00 96.12 186 VAL A O 1
ATOM 1473 N N . ALA A 1 187 ? -1.498 -6.797 10.565 1.00 94.69 187 ALA A N 1
ATOM 1474 C CA . ALA A 1 187 ? -0.479 -7.827 10.365 1.00 94.69 187 ALA A CA 1
ATOM 1475 C C . ALA A 1 187 ? -0.721 -8.612 9.069 1.00 94.69 187 ALA A C 1
ATOM 1477 O O . ALA A 1 187 ? 0.205 -8.886 8.302 1.00 94.69 187 ALA A O 1
ATOM 1478 N N . GLU A 1 188 ? -1.987 -8.944 8.811 1.00 94.50 188 GLU A N 1
ATOM 1479 C CA . GLU A 1 188 ? -2.401 -9.648 7.605 1.00 94.50 188 GLU A CA 1
ATOM 1480 C C . GLU A 1 188 ? -2.171 -8.814 6.339 1.00 94.50 188 GLU A C 1
ATOM 1482 O O . GLU A 1 188 ? -1.674 -9.343 5.340 1.00 94.50 188 GLU A O 1
ATOM 1487 N N . PHE A 1 189 ? -2.437 -7.507 6.399 1.00 95.25 189 PHE A N 1
ATOM 1488 C CA . PHE A 1 189 ? -2.107 -6.584 5.320 1.00 95.25 189 PHE A CA 1
ATOM 1489 C C . PHE A 1 189 ? -0.609 -6.547 5.039 1.00 95.25 189 PHE A C 1
ATOM 1491 O O . PHE A 1 189 ? -0.218 -6.755 3.896 1.00 95.25 189 PHE A O 1
ATOM 1498 N N . VAL A 1 190 ? 0.236 -6.348 6.057 1.00 93.00 190 VAL A N 1
ATOM 1499 C CA . VAL A 1 190 ? 1.701 -6.306 5.880 1.00 93.00 190 VAL A CA 1
ATOM 1500 C C . VAL A 1 190 ? 2.193 -7.595 5.217 1.00 93.00 190 VAL A C 1
ATOM 1502 O O . VAL A 1 190 ? 2.933 -7.564 4.236 1.00 93.00 190 VAL A O 1
ATOM 1505 N N . ARG A 1 191 ? 1.711 -8.760 5.657 1.00 91.25 191 ARG A N 1
ATOM 1506 C CA . ARG A 1 191 ? 2.076 -10.042 5.033 1.00 91.25 191 ARG A CA 1
ATOM 1507 C C . ARG A 1 191 ? 1.796 -10.056 3.520 1.00 91.25 191 ARG A C 1
ATOM 1509 O O . ARG A 1 191 ? 2.596 -10.567 2.730 1.00 91.25 191 ARG A O 1
ATOM 1516 N N . LEU A 1 192 ? 0.665 -9.500 3.097 1.00 90.56 192 LEU A N 1
ATOM 1517 C CA . LEU A 1 192 ? 0.161 -9.628 1.730 1.00 90.56 192 LEU A CA 1
ATOM 1518 C C . LEU A 1 192 ? 0.541 -8.465 0.803 1.00 90.56 192 LEU A C 1
ATOM 1520 O O . LEU A 1 192 ? 0.813 -8.712 -0.370 1.00 90.56 192 LEU A O 1
ATOM 1524 N N . PHE A 1 193 ? 0.591 -7.240 1.314 1.00 90.44 193 PHE A N 1
ATOM 1525 C CA . PHE A 1 193 ? 0.643 -5.995 0.540 1.00 90.44 193 PHE A CA 1
ATOM 1526 C C . PHE A 1 193 ? 1.599 -4.946 1.132 1.00 90.44 193 PHE A C 1
ATOM 1528 O O . PHE A 1 193 ? 1.463 -3.764 0.821 1.00 90.44 193 PHE A O 1
ATOM 1535 N N . ASP A 1 194 ? 2.568 -5.344 1.968 1.00 87.56 194 ASP A N 1
ATOM 1536 C CA . ASP A 1 194 ? 3.583 -4.411 2.480 1.00 87.56 194 ASP A CA 1
ATOM 1537 C C . ASP A 1 194 ? 4.189 -3.555 1.364 1.00 87.56 194 ASP A C 1
ATOM 1539 O O . ASP A 1 194 ? 4.523 -4.068 0.294 1.00 87.56 194 ASP A O 1
ATOM 1543 N N . GLY A 1 195 ? 4.306 -2.252 1.615 1.00 83.25 195 GLY A N 1
ATOM 1544 C CA . GLY A 1 195 ? 4.900 -1.288 0.693 1.00 83.25 195 GLY A CA 1
ATOM 1545 C C . GLY A 1 195 ? 4.170 -1.093 -0.643 1.00 83.25 195 GLY A C 1
ATOM 1546 O O . GLY A 1 195 ? 4.734 -0.448 -1.520 1.00 83.25 195 GLY A O 1
ATOM 1547 N N . LEU A 1 196 ? 2.960 -1.642 -0.836 1.00 85.44 196 LEU A N 1
ATOM 1548 C CA . LEU A 1 196 ? 2.176 -1.452 -2.062 1.00 85.44 196 LEU A CA 1
ATOM 1549 C C . LEU A 1 196 ? 2.005 0.043 -2.364 1.00 85.44 196 LEU A C 1
ATOM 1551 O O . LEU A 1 196 ? 1.539 0.800 -1.518 1.00 85.44 196 LEU A O 1
ATOM 1555 N N . ARG A 1 197 ? 2.338 0.472 -3.579 1.00 79.69 197 ARG A N 1
ATOM 1556 C CA . ARG A 1 197 ? 2.177 1.870 -4.004 1.00 79.69 197 ARG A CA 1
ATOM 1557 C C . ARG A 1 197 ? 1.877 1.962 -5.488 1.00 79.69 197 ARG A C 1
ATOM 1559 O O . ARG A 1 197 ? 2.324 1.113 -6.266 1.00 79.69 197 ARG A O 1
ATOM 1566 N N . GLU A 1 198 ? 1.164 3.011 -5.863 1.00 74.12 198 GLU A N 1
ATOM 1567 C CA . GLU A 1 198 ? 1.015 3.401 -7.262 1.00 74.12 198 GLU A CA 1
ATOM 1568 C C . GLU A 1 198 ? 2.246 4.191 -7.704 1.00 74.12 198 GLU A C 1
ATOM 1570 O O . GLU A 1 198 ? 2.845 4.921 -6.910 1.00 74.12 198 GLU A O 1
ATOM 1575 N N . ALA A 1 199 ? 2.664 4.013 -8.955 1.00 60.66 199 ALA A N 1
ATOM 1576 C CA . ALA A 1 199 ? 3.672 4.877 -9.555 1.00 60.66 199 ALA A CA 1
ATOM 1577 C C . ALA A 1 199 ? 3.007 6.058 -10.284 1.00 60.66 199 ALA A C 1
ATOM 1579 O O . ALA A 1 199 ? 1.816 5.997 -10.597 1.00 60.66 199 ALA A O 1
ATOM 1580 N N . PRO A 1 200 ? 3.771 7.124 -10.565 1.00 52.53 200 PRO A N 1
ATOM 1581 C CA . PRO A 1 200 ? 3.308 8.256 -11.367 1.00 52.53 200 PRO A CA 1
ATOM 1582 C C . PRO A 1 200 ? 2.753 7.859 -12.740 1.00 52.53 200 PRO A C 1
ATOM 1584 O O . PRO A 1 200 ? 3.146 6.810 -13.253 1.00 52.53 200 PRO A O 1
ATOM 1587 N N . PRO A 1 201 ? 1.867 8.692 -13.330 1.00 48.41 201 PRO A N 1
ATOM 1588 C CA . PRO A 1 201 ? 1.418 10.017 -12.869 1.00 48.41 201 PRO A CA 1
ATOM 1589 C C . PRO A 1 201 ? 0.190 9.981 -11.950 1.00 48.41 201 PRO A C 1
ATOM 1591 O O . PRO A 1 201 ? -0.085 10.960 -11.260 1.00 48.41 201 PRO A O 1
ATOM 1594 N N . LEU A 1 202 ? -0.534 8.860 -11.895 1.00 53.28 202 LEU A N 1
ATOM 1595 C CA . LEU A 1 202 ? -1.793 8.708 -11.149 1.00 53.28 202 LEU A CA 1
ATOM 1596 C C . LEU A 1 202 ? -1.553 8.343 -9.684 1.00 53.28 202 LEU A C 1
ATOM 1598 O O . LEU A 1 202 ? -2.181 7.465 -9.110 1.00 53.28 202 LEU A O 1
ATOM 1602 N N . LEU A 1 203 ? -0.604 9.058 -9.095 1.00 63.28 203 LEU A N 1
ATOM 1603 C CA . LEU A 1 203 ? -0.108 8.945 -7.738 1.00 63.28 203 LEU A CA 1
ATOM 1604 C C . LEU A 1 203 ? -1.248 9.096 -6.709 1.00 63.28 203 LEU A C 1
ATOM 1606 O O . LEU A 1 203 ? -1.430 10.156 -6.110 1.00 63.28 203 LEU A O 1
ATOM 1610 N N . ALA A 1 204 ? -1.996 8.023 -6.451 1.00 64.06 204 ALA A N 1
ATOM 1611 C CA . ALA A 1 204 ? -2.929 7.971 -5.332 1.00 64.06 204 ALA A CA 1
ATOM 1612 C C . ALA A 1 204 ? -2.191 7.913 -3.985 1.00 64.06 204 ALA A C 1
ATOM 1614 O O . ALA A 1 204 ? -2.780 8.175 -2.948 1.00 64.06 204 ALA A O 1
ATOM 1615 N N . GLY A 1 205 ? -0.895 7.595 -3.998 1.00 81.38 205 GLY A N 1
ATOM 1616 C CA . GLY A 1 205 ? -0.048 7.450 -2.822 1.00 81.38 205 GLY A CA 1
ATOM 1617 C C . GLY A 1 205 ? 0.484 6.030 -2.690 1.00 81.38 205 GLY A C 1
ATOM 1618 O O . GLY A 1 205 ? 0.516 5.254 -3.650 1.00 81.38 205 GLY A O 1
ATOM 1619 N N . GLY A 1 206 ? 0.940 5.685 -1.492 1.00 86.94 206 GLY A N 1
ATOM 1620 C CA . GLY A 1 206 ? 1.497 4.369 -1.238 1.00 86.94 206 GLY A CA 1
ATOM 1621 C C . GLY A 1 206 ? 1.554 4.000 0.228 1.00 86.94 206 GLY A C 1
ATOM 1622 O O . GLY A 1 206 ? 1.789 4.843 1.095 1.00 86.94 206 GLY A O 1
ATOM 1623 N N . PHE A 1 207 ? 1.388 2.711 0.495 1.00 90.88 207 PHE A N 1
ATOM 1624 C CA . PHE A 1 207 ? 1.689 2.139 1.791 1.00 90.88 207 PHE A CA 1
ATOM 1625 C C . PHE A 1 207 ? 3.188 2.233 2.044 1.00 90.88 207 PHE A C 1
ATOM 1627 O O . PHE A 1 207 ? 4.015 1.888 1.200 1.00 90.88 207 PHE A O 1
ATOM 1634 N N . LEU A 1 208 ? 3.540 2.703 3.233 1.00 89.25 208 LEU A N 1
ATOM 1635 C CA . LEU A 1 208 ? 4.916 2.673 3.694 1.00 89.25 208 LEU A CA 1
ATOM 1636 C C . LEU A 1 208 ? 5.294 1.211 3.978 1.00 89.25 208 LEU A C 1
ATOM 1638 O O . LEU A 1 208 ? 4.469 0.483 4.537 1.00 89.25 208 LEU A O 1
ATOM 1642 N N . PRO A 1 209 ? 6.520 0.770 3.656 1.00 88.19 209 PRO A N 1
ATOM 1643 C CA . PRO A 1 209 ? 7.027 -0.500 4.157 1.00 88.19 209 PRO A CA 1
ATOM 1644 C C . PRO A 1 209 ? 6.993 -0.520 5.687 1.00 88.19 209 PRO A C 1
ATOM 1646 O O . PRO A 1 209 ? 7.287 0.492 6.332 1.00 88.19 209 PRO A O 1
ATOM 1649 N N . VAL A 1 210 ? 6.675 -1.665 6.286 1.00 90.62 210 VAL A N 1
ATOM 1650 C CA . VAL A 1 210 ? 6.505 -1.809 7.741 1.00 90.62 210 VAL A CA 1
ATOM 1651 C C . VAL A 1 210 ? 7.756 -1.403 8.538 1.00 90.62 210 VAL A C 1
ATOM 1653 O O . VAL A 1 210 ? 7.669 -0.967 9.688 1.00 90.62 210 VAL A O 1
ATOM 1656 N N . GLN A 1 211 ? 8.943 -1.485 7.930 1.00 86.69 211 GLN A N 1
ATOM 1657 C CA . GLN A 1 211 ? 10.206 -1.044 8.535 1.00 86.69 211 GLN A CA 1
ATOM 1658 C C . GLN A 1 211 ? 10.296 0.486 8.645 1.00 86.69 211 GLN A C 1
ATOM 1660 O O . GLN A 1 211 ? 10.972 0.999 9.534 1.00 86.69 211 GLN A O 1
ATOM 1665 N N . SER A 1 212 ? 9.597 1.209 7.771 1.00 88.50 212 SER A N 1
ATOM 1666 C CA . SER A 1 212 ? 9.513 2.672 7.756 1.00 88.50 212 SER A CA 1
ATOM 1667 C C . SER A 1 212 ? 8.377 3.215 8.621 1.00 88.50 212 SER A C 1
ATOM 1669 O O . SER A 1 212 ? 8.284 4.427 8.810 1.00 88.50 212 SER A O 1
ATOM 1671 N N . TRP A 1 213 ? 7.513 2.350 9.159 1.00 92.38 213 TRP A N 1
ATOM 1672 C CA . TRP A 1 213 ? 6.433 2.780 10.039 1.00 92.38 213 TRP A CA 1
ATOM 1673 C C . TRP A 1 213 ? 7.002 3.397 11.309 1.00 92.38 213 TRP A C 1
ATOM 1675 O O . TRP A 1 213 ? 7.842 2.803 11.995 1.00 92.38 213 TRP A O 1
ATOM 1685 N N . ALA A 1 214 ? 6.504 4.580 11.641 1.00 89.69 214 ALA A N 1
ATOM 1686 C CA . ALA A 1 214 ? 6.901 5.332 12.816 1.00 89.69 214 ALA A CA 1
ATOM 1687 C C . ALA A 1 214 ? 5.664 5.766 13.599 1.00 89.69 214 ALA A C 1
ATOM 1689 O O . ALA A 1 214 ? 4.618 6.062 13.017 1.00 89.69 214 ALA A O 1
ATOM 1690 N N . ARG A 1 215 ? 5.801 5.801 14.929 1.00 93.19 215 ARG A N 1
ATOM 1691 C CA . ARG A 1 215 ? 4.803 6.435 15.790 1.00 93.19 215 ARG A CA 1
ATOM 1692 C C . ARG A 1 215 ? 4.906 7.943 15.634 1.00 93.19 215 ARG A C 1
ATOM 1694 O O . ARG A 1 215 ? 6.010 8.486 15.677 1.00 93.19 215 ARG A O 1
ATOM 1701 N N . GLU A 1 216 ? 3.767 8.603 15.516 1.00 89.06 216 GLU A N 1
ATOM 1702 C CA . GLU A 1 216 ? 3.725 10.059 15.532 1.00 89.06 216 GLU A CA 1
ATOM 1703 C C . GLU A 1 216 ? 4.001 10.588 16.949 1.00 89.06 216 GLU A C 1
ATOM 1705 O O . GLU A 1 216 ? 3.620 9.992 17.962 1.00 89.06 216 GLU A O 1
ATOM 1710 N N . GLY A 1 217 ? 4.721 11.708 17.023 1.00 79.44 217 GLY A N 1
ATOM 1711 C CA . GLY A 1 217 ? 5.253 12.272 18.271 1.00 79.44 217 GLY A CA 1
ATOM 1712 C C . GLY A 1 217 ? 4.221 12.953 19.178 1.00 79.44 217 GLY A C 1
ATOM 1713 O O . GLY A 1 217 ? 4.605 13.608 20.142 1.00 79.44 217 GLY A O 1
ATOM 1714 N N . ASP A 1 218 ? 2.926 12.822 18.889 1.00 78.50 218 ASP A N 1
ATOM 1715 C CA . ASP A 1 218 ? 1.824 13.476 19.609 1.00 78.50 218 ASP A CA 1
ATOM 1716 C C . ASP A 1 218 ? 1.362 12.702 20.864 1.00 78.50 218 ASP A C 1
ATOM 1718 O O . ASP A 1 218 ? 0.419 13.107 21.542 1.00 78.50 218 ASP A O 1
ATOM 1722 N N . GLY A 1 219 ? 2.007 11.570 21.171 1.00 80.19 219 GLY A N 1
ATOM 1723 C CA . GLY A 1 219 ? 1.673 10.712 22.311 1.00 80.19 219 GLY A CA 1
ATOM 1724 C C . GLY A 1 219 ? 0.434 9.834 22.106 1.00 80.19 219 GLY A C 1
ATOM 1725 O O . GLY A 1 219 ? 0.098 9.051 22.991 1.00 80.19 219 GLY A O 1
ATOM 1726 N N . SER A 1 220 ? -0.223 9.903 20.945 1.00 85.31 220 SER A N 1
ATOM 1727 C CA . SER A 1 220 ? -1.418 9.105 20.643 1.00 85.31 220 SER A CA 1
ATOM 1728 C C . SER A 1 220 ? -1.128 7.637 20.333 1.00 85.31 220 SER A C 1
ATOM 1730 O O . SER A 1 220 ? -2.039 6.814 20.327 1.00 85.31 220 SER A O 1
ATOM 1732 N N . GLY A 1 221 ? 0.134 7.308 20.041 1.00 91.19 221 GLY A N 1
ATOM 1733 C CA . GLY A 1 221 ? 0.533 5.973 19.599 1.00 91.19 221 GLY A CA 1
ATOM 1734 C C . GLY A 1 221 ? 0.107 5.640 18.167 1.00 91.19 221 GLY A C 1
ATOM 1735 O O . GLY A 1 221 ? 0.272 4.496 17.754 1.00 91.19 221 GLY A O 1
ATOM 1736 N N . ARG A 1 222 ? -0.416 6.614 17.411 1.00 95.75 222 ARG A N 1
ATOM 1737 C CA . ARG A 1 222 ? -0.745 6.469 15.990 1.00 95.75 222 ARG A CA 1
ATOM 1738 C C . ARG A 1 222 ? 0.496 6.196 15.157 1.00 95.75 222 ARG A C 1
ATOM 1740 O O . ARG A 1 222 ? 1.565 6.737 15.434 1.00 95.75 222 ARG A O 1
ATOM 1747 N N . VAL A 1 223 ? 0.326 5.401 14.110 1.00 97.12 223 VAL A N 1
ATOM 1748 C CA . VAL A 1 223 ? 1.404 4.974 13.220 1.00 97.12 223 VAL A CA 1
ATOM 1749 C C . VAL A 1 223 ? 1.097 5.403 11.797 1.00 97.12 223 VAL A C 1
ATOM 1751 O O . VAL A 1 223 ? 0.011 5.116 11.298 1.00 97.12 223 VAL A O 1
ATOM 1754 N N . ALA A 1 224 ? 2.049 6.059 11.136 1.00 95.69 224 ALA A N 1
ATOM 1755 C CA . ALA A 1 224 ? 1.934 6.366 9.714 1.00 95.69 224 ALA A CA 1
ATOM 1756 C C . ALA A 1 224 ? 2.103 5.088 8.882 1.00 95.69 224 ALA A C 1
ATOM 1758 O O . ALA A 1 224 ? 3.141 4.429 8.965 1.00 95.69 224 ALA A O 1
ATOM 1759 N N . VAL A 1 225 ? 1.083 4.751 8.091 1.00 95.69 225 VAL A N 1
ATOM 1760 C CA . VAL A 1 225 ? 1.039 3.517 7.282 1.00 95.69 225 VAL A CA 1
ATOM 1761 C C . VAL A 1 225 ? 0.941 3.787 5.784 1.00 95.69 225 VAL A C 1
ATOM 1763 O O . VAL A 1 225 ? 1.264 2.911 4.988 1.00 95.69 225 VAL A O 1
ATOM 1766 N N . PHE A 1 226 ? 0.527 4.992 5.390 1.00 94.31 226 PHE A N 1
ATOM 1767 C CA . PHE A 1 226 ? 0.373 5.403 3.996 1.00 94.31 226 PHE A CA 1
ATOM 1768 C C . PHE A 1 226 ? 0.785 6.863 3.832 1.00 94.31 226 PHE A C 1
ATOM 1770 O O . PHE A 1 226 ? 0.526 7.682 4.718 1.00 94.31 226 PHE A O 1
ATOM 1777 N N . LEU A 1 227 ? 1.382 7.179 2.687 1.00 90.50 227 LEU A N 1
ATOM 1778 C CA . LEU A 1 227 ? 1.739 8.526 2.269 1.00 90.50 227 LEU A CA 1
ATOM 1779 C C . LEU A 1 227 ? 0.987 8.865 0.980 1.00 90.50 227 LEU A C 1
ATOM 1781 O O . LEU A 1 227 ? 1.214 8.243 -0.058 1.00 90.50 227 LEU A O 1
ATOM 1785 N N . ALA A 1 228 ? 0.096 9.846 1.067 1.00 88.50 228 ALA A N 1
ATOM 1786 C CA . ALA A 1 228 ? -0.527 10.465 -0.088 1.00 88.50 228 ALA A CA 1
ATOM 1787 C C . ALA A 1 228 ? 0.458 11.428 -0.753 1.00 88.50 228 ALA A C 1
ATOM 1789 O O . ALA A 1 228 ? 1.446 11.877 -0.167 1.00 88.50 228 ALA A O 1
ATOM 1790 N N . THR A 1 229 ? 0.176 11.782 -1.993 1.00 82.00 229 THR A N 1
ATOM 1791 C CA . THR A 1 229 ? 1.113 12.530 -2.845 1.00 82.00 229 THR A CA 1
ATOM 1792 C C . THR A 1 229 ? 1.052 14.029 -2.637 1.00 82.00 229 THR A C 1
ATOM 1794 O O . THR A 1 229 ? 2.006 14.741 -2.934 1.00 82.00 229 THR A O 1
ATOM 1797 N N . THR A 1 230 ? -0.003 14.482 -1.966 1.00 83.38 230 THR A N 1
ATOM 1798 C CA . THR A 1 230 ? -0.076 15.784 -1.302 1.00 83.38 230 THR A CA 1
ATOM 1799 C C . THR A 1 230 ? 0.880 15.903 -0.106 1.00 83.38 230 THR A C 1
ATOM 1801 O O . THR A 1 230 ? 1.065 16.997 0.423 1.00 83.38 230 THR A O 1
ATOM 1804 N N . GLY A 1 231 ? 1.479 14.793 0.345 1.00 86.75 231 GLY A N 1
ATOM 1805 C CA . GLY A 1 231 ? 2.257 14.699 1.581 1.00 86.75 231 GLY A CA 1
ATOM 1806 C C . GLY A 1 231 ? 1.416 14.365 2.816 1.00 86.75 231 GLY A C 1
ATOM 1807 O O . GLY A 1 231 ? 1.982 14.149 3.893 1.00 86.75 231 GLY A O 1
ATOM 1808 N N . ASP A 1 232 ? 0.087 14.291 2.678 1.00 90.25 232 ASP A N 1
ATOM 1809 C CA . ASP A 1 232 ? -0.793 13.814 3.744 1.00 90.25 232 ASP A CA 1
ATOM 1810 C C . ASP A 1 232 ? -0.481 12.361 4.096 1.00 90.25 232 ASP A C 1
ATOM 1812 O O . ASP A 1 232 ? -0.025 11.570 3.269 1.00 90.25 232 ASP A O 1
ATOM 1816 N N . ARG A 1 233 ? -0.746 11.986 5.345 1.00 94.12 233 ARG A N 1
ATOM 1817 C CA . ARG A 1 233 ? -0.466 10.632 5.829 1.00 94.12 233 ARG A CA 1
ATOM 1818 C C . ARG A 1 233 ? -1.737 9.981 6.306 1.00 94.12 233 ARG A C 1
ATOM 1820 O O . ARG A 1 233 ? -2.522 10.618 7.000 1.00 94.12 233 ARG A O 1
ATOM 1827 N N . VAL A 1 234 ? -1.897 8.694 6.031 1.00 95.88 234 VAL A N 1
ATOM 1828 C CA . VAL A 1 234 ? -2.878 7.900 6.769 1.00 95.88 234 VAL A CA 1
ATOM 1829 C C . VAL A 1 234 ? -2.201 7.372 8.020 1.00 95.88 234 VAL A C 1
ATOM 1831 O O . VAL A 1 234 ? -1.171 6.691 7.950 1.00 95.88 234 VAL A O 1
ATOM 1834 N N . LEU A 1 235 ? -2.786 7.699 9.166 1.00 96.94 235 LEU A N 1
ATOM 1835 C CA . LEU A 1 235 ? -2.360 7.208 10.462 1.00 96.94 235 LEU A CA 1
ATOM 1836 C C . LEU A 1 235 ? -3.346 6.157 10.965 1.00 96.94 235 LEU A C 1
ATOM 1838 O O . LEU A 1 235 ? -4.557 6.355 10.883 1.00 96.94 235 LEU A O 1
ATOM 1842 N N . THR A 1 236 ? -2.827 5.068 11.524 1.00 97.81 236 THR A N 1
ATOM 1843 C CA . THR A 1 236 ? -3.628 3.999 12.133 1.00 97.81 236 THR A CA 1
ATOM 1844 C C . THR A 1 236 ? -3.286 3.862 13.615 1.00 97.81 236 THR A C 1
ATOM 1846 O O . THR A 1 236 ? -2.115 3.818 13.999 1.00 97.81 236 THR A O 1
ATOM 1849 N N . CYS A 1 237 ? -4.317 3.831 14.454 1.00 96.38 237 CYS A N 1
ATOM 1850 C CA . CYS A 1 237 ? -4.236 3.559 15.884 1.00 96.38 237 CYS A CA 1
ATOM 1851 C C . CYS A 1 237 ? -4.071 2.050 16.143 1.00 96.38 237 CYS A C 1
ATOM 1853 O O . CYS A 1 237 ? -4.600 1.250 15.375 1.00 96.38 237 CYS A O 1
ATOM 1855 N N . PRO A 1 238 ? -3.445 1.630 17.259 1.00 95.06 238 PRO A N 1
ATOM 1856 C CA . PRO A 1 238 ? -3.344 0.215 17.636 1.00 95.06 238 PRO A CA 1
ATOM 1857 C C . PRO A 1 238 ? -4.677 -0.549 17.706 1.00 95.06 238 PRO A C 1
ATOM 1859 O O . PRO A 1 238 ? -4.697 -1.759 17.507 1.00 95.06 238 PRO A O 1
ATOM 1862 N N . ASP A 1 239 ? -5.784 0.156 17.967 1.00 94.75 239 ASP A N 1
ATOM 1863 C CA . ASP A 1 239 ? -7.147 -0.393 17.988 1.00 94.75 239 ASP A CA 1
ATOM 1864 C C . ASP A 1 239 ? -7.780 -0.553 16.591 1.00 94.75 239 ASP A C 1
ATOM 1866 O O . ASP A 1 239 ? -8.915 -1.006 16.479 1.00 94.75 239 ASP A O 1
ATOM 1870 N N . GLY A 1 240 ? -7.052 -0.192 15.532 1.00 95.25 240 GLY A N 1
ATOM 1871 C CA . GLY A 1 240 ? -7.479 -0.299 14.142 1.00 95.25 240 GLY A CA 1
ATOM 1872 C C . GLY A 1 240 ? -8.161 0.948 13.585 1.00 95.25 240 GLY A C 1
ATOM 1873 O O . GLY A 1 240 ? -8.351 1.005 12.376 1.00 95.25 240 GLY A O 1
ATOM 1874 N N . ARG A 1 241 ? -8.496 1.964 14.392 1.00 96.81 241 ARG A N 1
ATOM 1875 C CA . ARG A 1 241 ? -9.074 3.207 13.852 1.00 96.81 241 ARG A CA 1
ATOM 1876 C C . ARG A 1 241 ? -8.063 3.939 12.982 1.00 96.81 241 ARG A C 1
ATOM 1878 O O . ARG A 1 241 ? -6.888 4.048 13.341 1.00 96.81 241 ARG A O 1
ATOM 1885 N N . THR A 1 242 ? -8.529 4.493 11.871 1.00 97.38 242 THR A N 1
ATOM 1886 C CA . THR A 1 242 ? -7.666 5.065 10.836 1.00 97.38 242 THR A CA 1
ATOM 1887 C C . THR A 1 242 ? -8.170 6.435 10.393 1.00 97.38 242 THR A C 1
ATOM 1889 O O . THR A 1 242 ? -9.366 6.728 10.418 1.00 97.38 242 THR A O 1
ATOM 1892 N N . GLY A 1 243 ? -7.268 7.310 9.964 1.00 96.31 243 GLY A N 1
ATOM 1893 C CA . GLY A 1 243 ? -7.627 8.647 9.507 1.00 96.31 243 GLY A CA 1
ATOM 1894 C C . GLY A 1 243 ? -6.464 9.373 8.859 1.00 96.31 243 GLY A C 1
ATOM 1895 O O . GLY A 1 243 ? -5.347 8.859 8.820 1.00 96.31 243 GLY A O 1
ATOM 1896 N N . PHE A 1 244 ? -6.723 10.574 8.357 1.00 95.31 244 PHE A N 1
ATOM 1897 C CA . PHE A 1 244 ? -5.698 11.390 7.720 1.00 95.31 244 PHE A CA 1
ATOM 1898 C C . PHE A 1 244 ? -5.067 12.352 8.715 1.00 95.31 244 PHE A C 1
ATOM 1900 O O . PHE A 1 244 ? -5.754 13.101 9.402 1.00 95.31 244 PHE A O 1
ATOM 1907 N N . TRP A 1 245 ? -3.742 12.389 8.744 1.00 94.00 245 TRP A N 1
ATOM 1908 C CA . TRP A 1 245 ? -3.012 13.578 9.141 1.00 94.00 245 TRP A CA 1
ATOM 1909 C C . TRP A 1 245 ? -2.891 14.499 7.933 1.00 94.00 245 TRP A C 1
ATOM 1911 O O . TRP A 1 245 ? -2.217 14.162 6.957 1.00 94.00 245 TRP A O 1
ATOM 1921 N N . THR A 1 246 ? -3.540 15.655 8.017 1.00 91.38 246 THR A N 1
ATOM 1922 C CA . THR A 1 246 ? -3.528 16.653 6.948 1.00 91.38 246 THR A CA 1
ATOM 1923 C C . THR A 1 246 ? -2.387 17.637 7.175 1.00 91.38 246 THR A C 1
ATOM 1925 O O . THR A 1 246 ? -2.331 18.322 8.201 1.00 91.38 246 THR A O 1
ATOM 1928 N N . VAL A 1 247 ? -1.458 17.735 6.222 1.00 85.69 247 VAL A N 1
ATOM 1929 C CA . VAL A 1 247 ? -0.312 18.655 6.329 1.00 85.69 247 VAL A CA 1
ATOM 1930 C C . VAL A 1 247 ? -0.798 20.100 6.355 1.00 85.69 247 VAL A C 1
ATOM 1932 O O . VAL A 1 247 ? -0.346 20.891 7.181 1.00 85.69 247 VAL A O 1
ATOM 1935 N N . ALA A 1 248 ? -1.773 20.426 5.503 1.00 86.38 248 ALA A N 1
ATOM 1936 C CA . ALA A 1 248 ? -2.317 21.775 5.376 1.00 86.38 248 ALA A CA 1
ATOM 1937 C C . ALA A 1 248 ? -2.948 22.307 6.674 1.00 86.38 248 ALA A C 1
ATOM 1939 O O . ALA A 1 248 ? -2.877 23.505 6.945 1.00 86.38 248 ALA A O 1
ATOM 1940 N N . GLN A 1 249 ? -3.565 21.438 7.479 1.00 87.94 249 GLN A N 1
ATOM 1941 C CA . GLN A 1 249 ? -4.236 21.842 8.719 1.00 87.94 249 GLN A CA 1
ATOM 1942 C C . GLN A 1 249 ? -3.431 21.488 9.977 1.00 87.94 249 GLN A C 1
ATOM 1944 O O . GLN A 1 249 ? -3.794 21.924 11.070 1.00 87.94 249 GLN A O 1
ATOM 1949 N N . GLY A 1 250 ? -2.370 20.685 9.843 1.00 89.69 250 GLY A N 1
ATOM 1950 C CA . GLY A 1 250 ? -1.543 20.226 10.957 1.00 89.69 250 GLY A CA 1
ATOM 1951 C C . GLY A 1 250 ? -2.326 19.425 11.997 1.00 89.69 250 GLY A C 1
ATOM 1952 O O . GLY A 1 250 ? -2.059 19.555 13.192 1.00 89.69 250 GLY A O 1
ATOM 1953 N N . ARG A 1 251 ? -3.333 18.651 11.567 1.00 91.81 251 ARG A N 1
ATOM 1954 C CA . ARG A 1 251 ? -4.176 17.861 12.474 1.00 91.81 251 ARG A CA 1
ATOM 1955 C C . ARG A 1 251 ? -4.583 16.515 11.891 1.00 91.81 251 ARG A C 1
ATOM 1957 O O . ARG A 1 251 ? -4.686 16.342 10.677 1.00 91.81 251 ARG A O 1
ATOM 1964 N N . TYR A 1 252 ? -4.873 15.593 12.803 1.00 92.88 252 TYR A N 1
ATOM 1965 C CA . TYR A 1 252 ? -5.487 14.306 12.508 1.00 92.88 252 TYR A CA 1
ATOM 1966 C C . TYR A 1 252 ? -7.012 14.433 12.420 1.00 92.88 252 TYR A C 1
ATOM 1968 O O . TYR A 1 252 ? -7.647 14.973 13.328 1.00 92.88 252 TYR A O 1
ATOM 1976 N N . GLU A 1 253 ? -7.590 13.880 11.361 1.00 92.88 253 GLU A N 1
ATOM 1977 C CA . GLU A 1 253 ? -9.025 13.732 11.158 1.00 92.88 253 GLU A CA 1
ATOM 1978 C C . GLU A 1 253 ? -9.376 12.248 11.043 1.00 92.88 253 GLU A C 1
ATOM 1980 O O . GLU A 1 253 ? -8.845 11.527 10.197 1.00 92.88 253 GLU A O 1
ATOM 1985 N N . GLU A 1 254 ? -10.279 11.782 11.907 1.00 93.19 254 GLU A N 1
ATOM 1986 C CA . GLU A 1 254 ? -10.722 10.391 11.890 1.00 93.19 254 GLU A CA 1
ATOM 1987 C C . GLU A 1 254 ? -11.535 10.104 10.621 1.00 93.19 254 GLU A C 1
ATOM 1989 O O . GLU A 1 254 ? -12.518 10.790 10.304 1.00 93.19 254 GLU A O 1
ATOM 1994 N N . GLY A 1 255 ? -11.083 9.098 9.873 1.00 92.75 255 GLY A N 1
ATOM 1995 C CA . GLY A 1 255 ? -11.650 8.728 8.585 1.00 92.75 255 GLY A CA 1
ATOM 1996 C C . GLY A 1 255 ? -12.489 7.464 8.673 1.00 92.75 255 GLY A C 1
ATOM 1997 O O . GLY A 1 255 ? -13.620 7.465 8.194 1.00 92.75 255 GLY A O 1
ATOM 1998 N N . TRP A 1 256 ? -11.952 6.420 9.300 1.00 95.94 256 TRP A N 1
ATOM 1999 C CA . TRP A 1 256 ? -12.508 5.073 9.306 1.00 95.94 256 TRP A CA 1
ATOM 2000 C C . TRP A 1 256 ? -12.441 4.459 10.701 1.00 95.94 256 TRP A C 1
ATOM 2002 O O . TRP A 1 256 ? -11.435 4.571 11.402 1.00 95.94 256 TRP A O 1
ATOM 2012 N N . GLU A 1 257 ? -13.500 3.742 11.072 1.00 96.31 257 GLU A N 1
ATOM 2013 C CA . GLU A 1 257 ? -13.577 3.018 12.347 1.00 96.31 257 GLU A CA 1
ATOM 2014 C C . GLU A 1 257 ? -12.619 1.817 12.403 1.00 96.31 257 GLU A C 1
ATOM 2016 O O . GLU A 1 257 ? -12.293 1.339 13.485 1.00 96.31 257 GLU A O 1
ATOM 2021 N N . THR A 1 258 ? -12.175 1.326 11.241 1.00 97.00 258 THR A N 1
ATOM 2022 C CA . THR A 1 258 ? -11.318 0.144 11.100 1.00 97.00 258 THR A CA 1
ATOM 2023 C C . THR A 1 258 ? -10.293 0.326 9.982 1.00 97.00 258 THR A C 1
ATOM 2025 O O . THR A 1 258 ? -10.517 1.074 9.021 1.00 97.00 258 THR A O 1
ATOM 2028 N N . PHE A 1 259 ? -9.189 -0.415 10.074 1.00 97.19 259 PHE A N 1
ATOM 2029 C CA . PHE A 1 259 ? -8.115 -0.410 9.087 1.00 97.19 259 PHE A CA 1
ATOM 2030 C C . PHE A 1 259 ? -8.588 -1.028 7.765 1.00 97.19 259 PHE A C 1
ATOM 2032 O O . PHE A 1 259 ? -8.268 -0.540 6.683 1.00 97.19 259 PHE A O 1
ATOM 2039 N N . GLU A 1 260 ? -9.429 -2.056 7.840 1.00 96.81 260 GLU A N 1
ATOM 2040 C CA . GLU A 1 260 ? -10.080 -2.692 6.698 1.00 96.81 260 GLU A CA 1
ATOM 2041 C C . GLU A 1 260 ? -10.976 -1.708 5.944 1.00 96.81 260 GLU A C 1
ATOM 2043 O O . GLU A 1 260 ? -10.996 -1.711 4.714 1.00 96.81 260 GLU A O 1
ATOM 2048 N N . GLY A 1 261 ? -11.686 -0.833 6.670 1.00 95.12 261 GLY A N 1
ATOM 2049 C CA . GLY A 1 261 ? -12.480 0.241 6.078 1.00 95.12 261 GLY A CA 1
ATOM 2050 C C . GLY A 1 261 ? -11.625 1.200 5.248 1.00 95.12 261 GLY A C 1
ATOM 2051 O O . GLY A 1 261 ? -12.009 1.556 4.132 1.00 95.12 261 GLY A O 1
ATOM 2052 N N . PHE A 1 262 ? -10.441 1.554 5.754 1.00 95.50 262 PHE A N 1
ATOM 2053 C CA . PHE A 1 262 ? -9.458 2.342 5.012 1.00 95.50 262 PHE A CA 1
ATOM 2054 C C . PHE A 1 262 ? -8.965 1.606 3.759 1.00 95.50 262 PHE A C 1
ATOM 2056 O O . PHE A 1 262 ? -9.049 2.156 2.661 1.00 95.50 262 PHE A O 1
ATOM 2063 N N . VAL A 1 263 ? -8.503 0.359 3.883 1.00 95.31 263 VAL A N 1
ATOM 2064 C CA . VAL A 1 263 ? -7.993 -0.407 2.731 1.00 95.31 263 VAL A CA 1
ATOM 2065 C C . VAL A 1 263 ? -9.081 -0.619 1.675 1.00 95.31 263 VAL A C 1
ATOM 2067 O O . VAL A 1 263 ? -8.813 -0.517 0.478 1.00 95.31 263 VAL A O 1
ATOM 2070 N N . GLY A 1 264 ? -10.324 -0.847 2.101 1.00 93.00 264 GLY A N 1
ATOM 2071 C CA . GLY A 1 264 ? -11.479 -0.936 1.214 1.00 93.00 264 GLY A CA 1
ATOM 2072 C C . GLY A 1 264 ? -11.761 0.373 0.473 1.00 93.00 264 GLY A C 1
ATOM 2073 O O . GLY A 1 264 ? -12.072 0.337 -0.717 1.00 93.00 264 GLY A O 1
ATOM 2074 N N . ALA A 1 265 ? -11.619 1.525 1.138 1.00 91.75 265 ALA A N 1
ATOM 2075 C CA . ALA A 1 265 ? -11.716 2.826 0.482 1.00 91.75 265 ALA A CA 1
ATOM 2076 C C . ALA A 1 265 ? -10.582 3.012 -0.535 1.00 91.75 265 ALA A C 1
ATOM 2078 O O . ALA A 1 265 ? -10.865 3.282 -1.699 1.00 91.75 265 ALA A O 1
ATOM 2079 N N . TYR A 1 266 ? -9.329 2.763 -0.146 1.00 91.69 266 TYR A N 1
ATOM 2080 C CA . TYR A 1 266 ? -8.179 2.842 -1.052 1.00 91.69 266 TYR A CA 1
ATOM 2081 C C . TYR A 1 266 ? -8.371 1.976 -2.309 1.00 91.69 266 TYR A C 1
ATOM 2083 O O . TYR A 1 266 ? -8.229 2.465 -3.427 1.00 91.69 266 TYR A O 1
ATOM 2091 N N . ALA A 1 267 ? -8.801 0.719 -2.153 1.00 88.88 267 ALA A N 1
ATOM 2092 C CA . ALA A 1 267 ? -9.054 -0.176 -3.282 1.00 88.88 267 ALA A CA 1
ATOM 2093 C C . ALA A 1 267 ? -10.124 0.361 -4.255 1.00 88.88 267 ALA A C 1
ATOM 2095 O O . ALA A 1 267 ? -10.027 0.134 -5.461 1.00 88.88 267 ALA A O 1
ATOM 2096 N N . ARG A 1 268 ? -11.135 1.094 -3.764 1.00 87.12 268 ARG A N 1
ATOM 2097 C CA . ARG A 1 268 ? -12.153 1.733 -4.618 1.00 87.12 268 ARG A CA 1
ATOM 2098 C C . ARG A 1 268 ? -11.584 2.907 -5.407 1.00 87.12 268 ARG A C 1
ATOM 2100 O O . ARG A 1 268 ? -11.872 3.003 -6.596 1.00 87.12 268 ARG A O 1
ATOM 2107 N N . PHE A 1 269 ? -10.779 3.759 -4.776 1.00 87.12 269 PHE A N 1
ATOM 2108 C CA . PHE A 1 269 ? -10.093 4.860 -5.463 1.00 87.12 269 PHE A CA 1
ATOM 2109 C C . PHE A 1 269 ? -9.156 4.321 -6.549 1.00 87.12 269 PHE A C 1
ATOM 2111 O O . PHE A 1 269 ? -9.260 4.713 -7.711 1.00 87.12 269 PHE A O 1
ATOM 2118 N N . LEU A 1 270 ? -8.367 3.296 -6.217 1.00 81.19 270 LEU A N 1
ATOM 2119 C CA . LEU A 1 270 ? -7.504 2.589 -7.164 1.00 81.19 270 LEU A CA 1
ATOM 2120 C C . LEU A 1 270 ? -8.291 1.943 -8.328 1.00 81.19 270 LEU A C 1
ATOM 2122 O O . LEU A 1 270 ? -7.808 1.880 -9.462 1.00 81.19 270 LEU A O 1
ATOM 2126 N N . ALA A 1 271 ? -9.507 1.441 -8.084 1.00 80.50 271 ALA A N 1
ATOM 2127 C CA . ALA A 1 271 ? -10.368 0.894 -9.138 1.00 80.50 271 ALA A CA 1
ATOM 2128 C C . ALA A 1 271 ? -10.915 1.983 -10.079 1.00 80.50 271 ALA A C 1
ATOM 2130 O O . ALA A 1 271 ? -11.117 1.727 -11.270 1.00 80.50 271 ALA A O 1
ATOM 2131 N N . ARG A 1 272 ? -11.129 3.196 -9.559 1.00 80.00 272 ARG A N 1
ATOM 2132 C CA . ARG A 1 272 ? -11.571 4.370 -10.327 1.00 80.00 272 ARG A CA 1
ATOM 2133 C C . ARG A 1 272 ? -10.421 5.097 -11.030 1.00 80.00 272 ARG A C 1
ATOM 2135 O O . ARG A 1 272 ? -10.687 5.857 -11.954 1.00 80.00 272 ARG A O 1
ATOM 2142 N N . GLY A 1 273 ? -9.171 4.824 -10.648 1.00 77.75 273 GLY A N 1
ATOM 2143 C CA . GLY A 1 273 ? -8.008 5.593 -11.105 1.00 77.75 273 GLY A CA 1
ATOM 2144 C C . GLY A 1 273 ? -8.004 7.011 -10.527 1.00 77.75 273 GLY A C 1
ATOM 2145 O O . GLY A 1 273 ? -7.599 7.953 -11.200 1.00 77.75 273 GLY A O 1
ATOM 2146 N N . GLU A 1 274 ? -8.537 7.168 -9.314 1.00 82.00 274 GLU A N 1
ATOM 2147 C CA . GLU A 1 274 ? -8.625 8.441 -8.600 1.00 82.00 274 GLU A CA 1
ATOM 2148 C C . GLU A 1 274 ? -7.474 8.571 -7.597 1.00 82.00 274 GLU A C 1
ATOM 2150 O O . GLU A 1 274 ? -7.056 7.590 -6.980 1.00 82.00 274 GLU A O 1
ATOM 2155 N N . ILE A 1 275 ? -7.002 9.802 -7.387 1.00 83.38 275 ILE A N 1
ATOM 2156 C CA . ILE A 1 275 ? -6.002 10.103 -6.358 1.00 83.38 275 ILE A CA 1
ATOM 2157 C C . ILE A 1 275 ? -6.611 9.851 -4.974 1.00 83.38 275 ILE A C 1
ATOM 2159 O O . ILE A 1 275 ? -7.716 10.305 -4.680 1.00 83.38 275 ILE A O 1
ATOM 2163 N N . PHE A 1 276 ? -5.875 9.152 -4.112 1.00 88.75 276 PHE A N 1
ATOM 2164 C CA . PHE A 1 276 ? -6.273 8.878 -2.739 1.00 88.75 276 PHE A CA 1
ATOM 2165 C C . PHE A 1 276 ? -5.569 9.829 -1.762 1.00 88.75 276 PHE A C 1
ATOM 2167 O O . PHE A 1 276 ? -4.524 9.535 -1.184 1.00 88.75 276 PHE A O 1
ATOM 2174 N N . ASP A 1 277 ? -6.174 10.993 -1.551 1.00 89.94 277 ASP A N 1
ATOM 2175 C CA . ASP A 1 277 ? -5.717 11.980 -0.574 1.00 89.94 277 ASP A CA 1
ATOM 2176 C C . ASP A 1 277 ? -6.850 12.427 0.364 1.00 89.94 277 ASP A C 1
ATOM 2178 O O . ASP A 1 277 ? -7.993 11.963 0.279 1.00 89.94 277 ASP A O 1
ATOM 2182 N N . SER A 1 278 ? -6.524 13.323 1.297 1.00 90.00 278 SER A N 1
ATOM 2183 C CA . SER A 1 278 ? -7.486 13.811 2.285 1.00 90.00 278 SER A CA 1
ATOM 2184 C C . SER A 1 278 ? -8.645 14.607 1.668 1.00 90.00 278 SER A C 1
ATOM 2186 O O . SER A 1 278 ? -9.759 14.565 2.196 1.00 90.00 278 SER A O 1
ATOM 2188 N N . HIS A 1 279 ? -8.427 15.293 0.542 1.00 88.75 279 HIS A N 1
ATOM 2189 C CA . HIS A 1 279 ? -9.443 16.091 -0.144 1.00 88.75 279 HIS A CA 1
ATOM 2190 C C . HIS A 1 279 ? -10.417 15.205 -0.910 1.00 88.75 279 HIS A C 1
ATOM 2192 O O . HIS A 1 279 ? -11.629 15.297 -0.699 1.00 88.75 279 HIS A O 1
ATOM 2198 N N . ALA A 1 280 ? -9.887 14.305 -1.735 1.00 87.19 280 ALA A N 1
ATOM 2199 C CA . ALA A 1 280 ? -10.674 13.359 -2.506 1.00 87.19 280 ALA A CA 1
ATOM 2200 C C . ALA A 1 280 ? -11.500 12.458 -1.572 1.00 87.19 280 ALA A C 1
ATOM 2202 O O . ALA 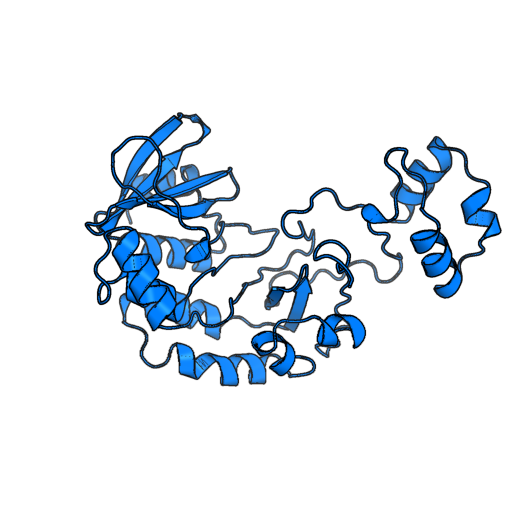A 1 280 ? -12.685 12.211 -1.806 1.00 87.19 280 ALA A O 1
ATOM 2203 N N . TYR A 1 281 ? -10.919 12.061 -0.435 1.00 87.06 281 TYR A N 1
ATOM 2204 C CA . TYR A 1 281 ? -11.643 11.349 0.612 1.00 87.06 281 TYR A CA 1
ATOM 2205 C C . TYR A 1 281 ? -12.774 12.175 1.244 1.00 87.06 281 TYR A C 1
ATOM 2207 O O . TYR A 1 281 ? -13.884 11.670 1.444 1.00 87.06 281 TYR A O 1
ATOM 2215 N N . ALA A 1 282 ? -12.519 13.443 1.575 1.00 89.31 282 ALA A N 1
ATOM 2216 C CA . ALA A 1 282 ? -13.526 14.318 2.169 1.00 89.31 282 ALA A CA 1
ATOM 2217 C C . ALA A 1 282 ? -14.713 14.565 1.226 1.00 89.31 282 ALA A C 1
ATOM 2219 O O . ALA A 1 282 ? -15.849 14.658 1.695 1.00 89.31 282 ALA A O 1
ATOM 2220 N N . ASP A 1 283 ? -14.469 14.655 -0.080 1.00 88.69 283 ASP A N 1
ATOM 2221 C CA . ASP A 1 283 ? -15.523 14.791 -1.085 1.00 88.69 283 ASP A CA 1
ATOM 2222 C C . ASP A 1 283 ? -16.315 13.493 -1.244 1.00 88.69 283 ASP A C 1
ATOM 2224 O O . ASP A 1 283 ? -17.543 13.519 -1.138 1.00 88.69 283 ASP A O 1
ATOM 2228 N N . TRP A 1 284 ? -15.634 12.346 -1.317 1.00 86.31 284 TRP A N 1
ATOM 2229 C CA . TRP A 1 284 ? -16.285 11.034 -1.327 1.00 86.31 284 TRP A CA 1
ATOM 2230 C C . TRP A 1 284 ? -17.222 10.824 -0.122 1.00 86.31 284 TRP A C 1
ATOM 2232 O O . TRP A 1 284 ? -18.344 10.337 -0.268 1.00 86.31 284 TRP A O 1
ATOM 2242 N N . ARG A 1 285 ? -16.826 11.272 1.078 1.00 84.94 285 ARG A N 1
ATOM 2243 C CA . ARG A 1 285 ? -17.683 11.204 2.277 1.00 84.94 285 ARG A CA 1
ATOM 2244 C C . ARG A 1 285 ? -18.973 12.018 2.171 1.00 84.94 285 ARG A C 1
ATOM 2246 O O . ARG A 1 285 ? -19.949 11.662 2.829 1.00 84.94 285 ARG A O 1
ATOM 2253 N N . LYS A 1 286 ? -18.985 13.117 1.411 1.00 87.88 286 LYS A N 1
ATOM 2254 C CA . LYS A 1 286 ? -20.181 13.963 1.235 1.00 87.88 286 LYS A CA 1
ATOM 2255 C C . LYS A 1 286 ? -21.186 13.327 0.279 1.00 87.88 286 LYS A C 1
ATOM 2257 O O . LYS A 1 286 ? -22.383 13.548 0.434 1.00 87.88 286 LYS A O 1
ATOM 2262 N N . GLU A 1 287 ? -20.701 12.554 -0.686 1.00 84.19 287 GLU A N 1
ATOM 2263 C CA . GLU A 1 287 ? -21.523 11.886 -1.700 1.00 84.19 287 GLU A CA 1
ATOM 2264 C C . GLU A 1 287 ? -22.216 10.621 -1.169 1.00 84.19 287 GLU A C 1
ATOM 2266 O O . GLU A 1 287 ? -23.244 10.210 -1.707 1.00 84.19 287 GLU A O 1
ATOM 2271 N N . GLY A 1 288 ? -21.707 10.060 -0.068 1.00 73.75 288 GLY A N 1
ATOM 2272 C CA . GLY A 1 288 ? -22.193 8.818 0.529 1.00 73.75 288 GLY A CA 1
ATOM 2273 C C . GLY A 1 288 ? -21.385 7.607 0.031 1.00 73.75 288 GLY A C 1
ATOM 2274 O O . GLY A 1 288 ? -21.167 7.481 -1.175 1.00 73.75 288 GLY A O 1
ATOM 2275 N N . PRO A 1 289 ? -20.898 6.739 0.939 1.00 60.69 289 PRO A N 1
ATOM 2276 C CA . PRO A 1 289 ? -19.980 5.648 0.606 1.00 60.69 289 PRO A CA 1
ATOM 2277 C C . PRO A 1 289 ? -20.595 4.471 -0.163 1.00 60.69 289 PRO A C 1
ATOM 2279 O O . PRO A 1 289 ? -21.828 4.273 -0.098 1.00 60.69 289 PRO A O 1
#